Protein AF-H6QZ77-F1 (afdb_monomer_lite)

Structure (mmCIF, N/CA/C/O backbone):
data_AF-H6QZ77-F1
#
_entry.id   AF-H6QZ77-F1
#
loop_
_atom_site.group_PDB
_atom_site.id
_atom_site.type_symbol
_atom_site.label_atom_id
_atom_site.label_alt_id
_atom_site.label_comp_id
_atom_site.label_asym_id
_atom_site.label_entity_id
_atom_site.label_seq_id
_atom_site.pdbx_PDB_ins_code
_atom_site.Cartn_x
_atom_site.Cartn_y
_atom_site.Cartn_z
_atom_site.occupancy
_atom_site.B_iso_or_equiv
_atom_site.auth_seq_id
_atom_site.auth_comp_id
_atom_site.auth_asym_id
_atom_site.auth_atom_id
_atom_site.pdbx_PDB_model_num
ATOM 1 N N . MET A 1 1 ? -14.044 15.899 24.466 1.00 82.31 1 MET A N 1
ATOM 2 C CA . MET A 1 1 ? -14.240 15.049 23.283 1.00 82.31 1 MET A CA 1
ATOM 3 C C . MET A 1 1 ? -12.911 14.424 22.911 1.00 82.31 1 MET A C 1
ATOM 5 O O . MET A 1 1 ? -11.916 15.143 22.866 1.00 82.31 1 MET A O 1
ATOM 9 N N . ILE A 1 2 ? -12.877 13.111 22.722 1.00 91.94 2 ILE A N 1
ATOM 10 C CA . ILE A 1 2 ? -11.697 12.360 22.294 1.00 91.94 2 ILE A CA 1
ATOM 11 C C . ILE A 1 2 ? -11.795 12.208 20.778 1.00 91.94 2 ILE A C 1
ATOM 13 O O . ILE A 1 2 ? -12.694 11.548 20.278 1.00 91.94 2 ILE A O 1
ATOM 17 N N . ASN A 1 3 ? -10.880 12.826 20.036 1.00 94.94 3 ASN A N 1
ATOM 18 C CA . ASN A 1 3 ? -10.903 12.812 18.568 1.00 94.94 3 ASN A CA 1
ATOM 19 C C . ASN A 1 3 ? -9.633 12.220 17.948 1.00 94.94 3 ASN A C 1
ATOM 21 O O . ASN A 1 3 ? -9.481 12.221 16.731 1.00 94.94 3 ASN A O 1
ATOM 25 N N . THR A 1 4 ? -8.705 11.743 18.779 1.00 97.19 4 THR A N 1
ATOM 26 C CA . THR A 1 4 ? -7.477 11.071 18.359 1.00 97.19 4 THR A CA 1
ATOM 27 C C . THR A 1 4 ? -7.146 9.954 19.339 1.00 97.19 4 THR A C 1
ATOM 29 O O . THR A 1 4 ? -7.104 10.175 20.547 1.00 97.19 4 THR A O 1
ATOM 32 N N . LEU A 1 5 ? -6.829 8.780 18.806 1.00 97.44 5 LEU A N 1
ATOM 33 C CA . LEU A 1 5 ? -6.304 7.635 19.536 1.00 97.44 5 LEU A CA 1
ATOM 34 C C . LEU A 1 5 ? -5.026 7.150 18.870 1.00 97.44 5 LEU A C 1
ATOM 36 O O . LEU A 1 5 ? -4.819 7.310 17.663 1.00 97.44 5 LEU A O 1
ATOM 40 N N . ARG A 1 6 ? -4.154 6.561 19.680 1.00 98.19 6 ARG A N 1
ATOM 41 C CA . ARG A 1 6 ? -2.932 5.915 19.216 1.00 98.19 6 ARG A CA 1
ATOM 42 C C . ARG A 1 6 ? -2.840 4.551 19.853 1.00 98.19 6 ARG A C 1
ATOM 44 O O . ARG A 1 6 ? -3.093 4.438 21.050 1.00 98.19 6 ARG A O 1
ATOM 51 N N . PHE A 1 7 ? -2.454 3.554 19.080 1.00 98.75 7 PHE A N 1
ATOM 52 C CA . PHE A 1 7 ? -2.294 2.204 19.590 1.00 98.75 7 PHE A CA 1
ATOM 53 C C . PHE A 1 7 ? -1.135 1.484 18.916 1.00 98.75 7 PHE A C 1
ATOM 55 O O . PHE A 1 7 ? -0.629 1.905 17.874 1.00 98.75 7 PHE A O 1
ATOM 62 N N . VAL A 1 8 ? -0.707 0.403 19.549 1.00 98.62 8 VAL A N 1
ATOM 63 C CA . VAL A 1 8 ? 0.350 -0.484 19.078 1.00 98.62 8 VAL A CA 1
ATOM 64 C C . VAL A 1 8 ? 0.064 -1.890 19.591 1.00 98.62 8 VAL A C 1
ATOM 66 O O . VAL A 1 8 ? -0.372 -2.046 20.733 1.00 98.62 8 VAL A O 1
ATOM 69 N N . ILE A 1 9 ? 0.309 -2.904 18.766 1.00 98.69 9 ILE A N 1
ATOM 70 C CA . ILE A 1 9 ? 0.268 -4.304 19.190 1.00 98.69 9 ILE A CA 1
ATOM 71 C C . ILE A 1 9 ? 1.631 -4.663 19.772 1.00 98.69 9 ILE A C 1
ATOM 73 O O . ILE A 1 9 ? 2.652 -4.372 19.150 1.00 98.69 9 ILE A O 1
ATOM 77 N N . VAL A 1 10 ? 1.657 -5.263 20.961 1.00 98.44 10 VAL A N 1
ATOM 78 C CA . VAL A 1 10 ? 2.889 -5.578 21.697 1.00 98.44 10 VAL A CA 1
ATOM 79 C C . VAL A 1 10 ? 2.885 -7.041 22.118 1.00 98.44 10 VAL A C 1
ATOM 81 O O . VAL A 1 10 ? 1.971 -7.491 22.810 1.00 98.44 10 VAL A O 1
ATOM 84 N N . ALA A 1 11 ? 3.923 -7.767 21.716 1.00 98.25 11 ALA A N 1
ATOM 85 C CA . ALA A 1 11 ? 4.179 -9.127 22.160 1.00 98.25 11 ALA A CA 1
ATOM 86 C C . ALA A 1 11 ? 4.822 -9.150 23.559 1.00 98.25 11 ALA A C 1
ATOM 88 O O . ALA A 1 11 ? 5.473 -8.178 23.958 1.00 98.25 11 ALA A O 1
ATOM 89 N N . PRO A 1 12 ? 4.693 -10.260 24.313 1.00 97.50 12 PRO A N 1
ATOM 90 C CA . PRO A 1 12 ? 5.306 -10.396 25.637 1.00 97.50 12 PRO A CA 1
ATOM 91 C C . PRO A 1 12 ? 6.832 -10.223 25.657 1.00 97.50 12 PRO A C 1
ATOM 93 O O . PRO A 1 12 ? 7.387 -9.827 26.678 1.00 97.50 12 PRO A O 1
ATOM 96 N N . ASP A 1 13 ? 7.503 -10.502 24.538 1.00 96.56 13 ASP A N 1
ATOM 97 C CA . ASP A 1 13 ? 8.955 -10.371 24.364 1.00 96.56 13 ASP A CA 1
ATOM 98 C C . ASP A 1 13 ? 9.409 -8.954 23.960 1.00 96.56 13 ASP A C 1
ATOM 100 O O . ASP A 1 13 ? 10.597 -8.711 23.779 1.00 96.56 13 ASP A O 1
ATOM 104 N N . GLY A 1 14 ? 8.480 -8.001 23.843 1.00 95.94 14 GLY A N 1
ATOM 105 C CA . GLY A 1 14 ? 8.773 -6.612 23.497 1.00 95.94 14 GLY A CA 1
ATOM 106 C C . GLY A 1 14 ? 8.752 -6.300 21.999 1.00 95.94 14 GLY A C 1
ATOM 107 O O . GLY A 1 14 ? 8.816 -5.117 21.642 1.00 95.94 14 GLY A O 1
ATOM 108 N N . ARG A 1 15 ? 8.588 -7.298 21.115 1.00 97.75 15 ARG A N 1
ATOM 109 C CA . ARG A 1 15 ? 8.292 -7.048 19.695 1.00 97.75 15 ARG A CA 1
ATOM 110 C C . ARG A 1 15 ? 6.967 -6.297 19.559 1.00 97.75 15 ARG A C 1
ATOM 112 O O . ARG A 1 15 ? 6.055 -6.449 20.373 1.00 97.75 15 ARG A O 1
ATOM 119 N N . ARG A 1 16 ? 6.842 -5.472 18.521 1.00 98.12 16 ARG A N 1
ATOM 120 C CA . ARG A 1 16 ? 5.658 -4.637 18.298 1.00 98.12 16 ARG A CA 1
ATOM 121 C C . ARG A 1 16 ? 5.284 -4.477 16.828 1.00 98.12 16 ARG A C 1
ATOM 123 O O . ARG A 1 16 ? 6.087 -4.785 15.951 1.00 98.12 16 ARG A O 1
ATOM 130 N N . SER A 1 17 ? 4.082 -3.955 16.595 1.00 98.44 17 SER A N 1
ATOM 131 C CA . SER A 1 17 ? 3.624 -3.394 15.318 1.00 98.44 17 SER A CA 1
ATOM 132 C C . SER A 1 17 ? 4.138 -1.959 15.131 1.00 98.44 17 SER A C 1
ATOM 134 O O . SER A 1 17 ? 4.737 -1.369 16.044 1.00 98.44 17 SER A O 1
ATOM 136 N N . ALA A 1 18 ? 3.825 -1.332 13.996 1.00 97.62 18 ALA A N 1
ATOM 137 C CA . ALA A 1 18 ? 3.866 0.123 13.867 1.00 97.62 18 ALA A CA 1
ATOM 138 C C . ALA A 1 18 ? 2.931 0.789 14.898 1.00 97.62 18 ALA A C 1
ATOM 140 O O . ALA A 1 18 ? 1.925 0.207 15.317 1.00 97.62 18 ALA A O 1
ATOM 141 N N . GLU A 1 19 ? 3.237 2.025 15.312 1.00 97.94 19 GLU A N 1
ATOM 142 C CA . GLU A 1 19 ? 2.271 2.829 16.075 1.00 97.94 19 GLU A CA 1
ATOM 143 C C . GLU A 1 19 ? 1.218 3.371 15.110 1.00 97.94 19 GLU A C 1
ATOM 145 O O . GLU A 1 19 ? 1.540 4.164 14.225 1.00 97.94 19 GLU A O 1
ATOM 150 N N . TRP A 1 20 ? -0.042 3.011 15.308 1.00 98.31 20 TRP A N 1
ATOM 151 C CA . TRP A 1 20 ? -1.156 3.508 14.511 1.00 98.31 20 TRP A CA 1
ATOM 152 C C . TRP A 1 20 ? -1.833 4.692 15.186 1.00 98.31 20 TRP A C 1
ATOM 154 O O . TRP A 1 20 ? -1.987 4.734 16.405 1.00 98.31 20 TRP A O 1
ATOM 164 N N . ARG A 1 21 ? -2.263 5.663 14.379 1.00 97.94 21 ARG A N 1
ATOM 165 C CA . ARG A 1 21 ? -3.096 6.789 14.803 1.00 97.94 21 ARG A CA 1
ATOM 166 C C . ARG A 1 21 ? -4.451 6.683 14.119 1.00 97.94 21 ARG A C 1
ATOM 168 O O . ARG A 1 21 ? -4.500 6.627 12.893 1.00 97.94 21 ARG A O 1
ATOM 175 N N . ALA A 1 22 ? -5.520 6.745 14.903 1.00 98.12 22 ALA A N 1
ATOM 176 C CA . ALA A 1 22 ? -6.883 6.932 14.422 1.00 98.12 22 ALA A CA 1
ATOM 177 C C . ALA A 1 22 ? -7.401 8.299 14.872 1.00 98.12 22 ALA A C 1
ATOM 179 O O . ALA A 1 22 ? -7.106 8.718 15.993 1.00 98.12 22 ALA A O 1
ATOM 180 N N . TRP A 1 23 ? -8.130 9.015 14.021 1.00 97.75 23 TRP A N 1
ATOM 181 C CA . TRP A 1 23 ? -8.661 10.329 14.384 1.00 97.75 23 TRP A CA 1
ATOM 182 C C . TRP A 1 23 ? -9.913 10.717 13.588 1.00 97.75 23 TRP A C 1
ATOM 184 O O . TRP A 1 23 ? -10.078 10.296 12.443 1.00 97.75 23 TRP A O 1
ATOM 194 N N . THR A 1 24 ? -10.775 11.540 14.193 1.00 97.19 24 THR A N 1
ATOM 195 C CA . THR A 1 24 ? -12.072 11.988 13.648 1.00 97.19 24 THR A CA 1
ATOM 196 C C . THR A 1 24 ? -12.114 13.498 13.391 1.00 97.19 24 THR A C 1
ATOM 198 O O . THR A 1 24 ? -12.999 14.212 13.857 1.00 97.19 24 THR A O 1
ATOM 201 N N . GLY A 1 25 ? -11.142 14.038 12.648 1.00 89.50 25 GLY A N 1
ATOM 202 C CA . GLY A 1 25 ? -11.128 15.458 12.266 1.00 89.50 25 GLY A CA 1
ATOM 203 C C . GLY A 1 25 ? -9.734 16.060 12.126 1.00 89.50 25 GLY A C 1
ATOM 204 O O . GLY A 1 25 ? -8.816 15.420 11.620 1.00 89.50 25 GLY A O 1
ATOM 205 N N . SER A 1 26 ? -9.561 17.313 12.545 1.00 84.12 26 SER A N 1
ATOM 206 C CA . SER A 1 26 ? -8.268 18.006 12.484 1.00 84.12 26 SER A CA 1
ATOM 207 C C . SER A 1 26 ? -8.087 18.928 13.684 1.00 84.12 26 SER A C 1
ATOM 209 O O . SER A 1 26 ? -8.972 19.721 14.015 1.00 84.12 26 SER A O 1
ATOM 211 N N . GLY A 1 27 ? -6.937 18.821 14.352 1.00 82.94 27 GLY A N 1
ATOM 212 C CA . GLY A 1 27 ? -6.662 19.559 15.584 1.00 82.94 27 GLY A CA 1
ATOM 213 C C . GLY A 1 27 ? -7.711 19.263 16.657 1.00 82.94 27 GLY A C 1
ATOM 214 O O . GLY A 1 27 ? -7.947 18.105 16.987 1.00 82.94 27 GLY A O 1
ATOM 215 N N . ASN A 1 28 ? -8.364 20.308 17.168 1.00 84.75 28 ASN A N 1
ATOM 216 C CA . ASN A 1 28 ? -9.412 20.193 18.191 1.00 84.75 28 ASN A CA 1
ATOM 217 C C . ASN A 1 28 ? -10.827 20.040 17.605 1.00 84.75 28 ASN A C 1
ATOM 219 O O . ASN A 1 28 ? -11.793 19.943 18.360 1.00 84.75 28 ASN A O 1
ATOM 223 N N . ARG A 1 29 ? -10.975 20.050 16.273 1.00 92.75 29 ARG A N 1
ATOM 224 C CA . ARG A 1 29 ? -12.275 19.908 15.613 1.00 92.75 29 ARG A CA 1
ATOM 225 C C . ARG A 1 29 ? -12.621 18.430 15.460 1.00 92.75 29 ARG A C 1
ATOM 227 O O . ARG A 1 29 ? -11.856 17.677 14.856 1.00 92.75 29 ARG A O 1
ATOM 234 N N . VAL A 1 30 ? -13.782 18.053 15.984 1.00 95.06 30 VAL A N 1
ATOM 235 C CA . VAL A 1 30 ? -14.434 16.762 15.738 1.00 95.06 30 VAL A CA 1
ATOM 236 C C . VAL A 1 30 ? -15.256 16.864 14.452 1.00 95.06 30 VAL A C 1
ATOM 238 O O . VAL A 1 30 ? -15.841 17.908 14.174 1.00 95.06 30 VAL A O 1
ATOM 241 N N . THR A 1 31 ? -15.270 15.801 13.657 1.00 96.62 31 THR A N 1
ATOM 242 C CA . THR A 1 31 ? -16.013 15.672 12.395 1.00 96.62 31 THR A CA 1
ATOM 243 C C . THR A 1 31 ? -16.664 14.289 12.320 1.00 96.62 31 THR A C 1
ATOM 245 O O . THR A 1 31 ? -16.422 13.437 13.174 1.00 96.62 31 THR A O 1
ATOM 248 N N . ASN A 1 32 ? -17.470 14.042 11.288 1.00 96.25 32 ASN A N 1
ATOM 249 C CA . ASN A 1 32 ? -18.021 12.711 10.989 1.00 96.25 32 ASN A CA 1
ATOM 250 C C . ASN A 1 32 ? -17.097 11.839 10.122 1.00 96.25 32 ASN A C 1
ATOM 252 O O . ASN A 1 32 ? -17.503 10.775 9.666 1.00 96.25 32 ASN A O 1
ATOM 256 N N . GLU A 1 33 ? -15.871 12.288 9.867 1.00 96.75 33 GLU A N 1
ATOM 257 C CA . GLU A 1 33 ? -14.887 11.540 9.092 1.00 96.75 33 GLU A CA 1
ATOM 258 C C . GLU A 1 33 ? -14.028 10.673 10.012 1.00 96.75 33 GLU A C 1
ATOM 260 O O . GLU A 1 33 ? -13.870 10.972 11.195 1.00 96.75 33 GLU A O 1
ATOM 265 N N . LEU A 1 34 ? -13.441 9.614 9.464 1.00 97.69 34 LEU A N 1
ATOM 266 C CA . LEU A 1 34 ? -12.499 8.754 10.169 1.00 97.69 34 LEU A CA 1
ATOM 267 C C . LEU A 1 34 ? -11.234 8.589 9.337 1.00 97.69 34 LEU A C 1
ATOM 269 O O . LEU A 1 34 ? -11.283 8.281 8.151 1.00 97.69 34 LEU A O 1
ATOM 273 N N . TYR A 1 35 ? -10.090 8.721 9.990 1.00 97.81 35 TYR A N 1
ATOM 274 C CA . TYR A 1 35 ? -8.787 8.530 9.382 1.00 97.81 35 TYR A CA 1
ATOM 275 C C . TYR A 1 35 ? -7.952 7.556 10.202 1.00 97.81 35 TYR A C 1
ATOM 277 O O . TYR A 1 35 ? -7.937 7.645 11.431 1.00 97.81 35 TYR A O 1
ATOM 285 N N . LEU A 1 36 ? -7.235 6.653 9.531 1.00 98.06 36 LEU A N 1
ATOM 286 C CA . LEU A 1 36 ? -6.259 5.757 10.156 1.00 98.06 36 LEU A CA 1
ATOM 287 C C . LEU A 1 36 ? -4.956 5.766 9.360 1.00 98.06 36 LEU A C 1
ATOM 289 O O . LEU A 1 36 ? -4.972 5.692 8.132 1.00 98.06 36 LEU A O 1
ATOM 293 N N . ALA A 1 37 ? -3.824 5.835 10.054 1.00 97.38 37 ALA A N 1
ATOM 294 C CA . ALA A 1 37 ? -2.514 5.661 9.437 1.00 97.38 37 ALA A CA 1
ATOM 295 C C . ALA A 1 37 ? -1.462 5.213 10.464 1.00 97.38 37 ALA A C 1
ATOM 297 O O . ALA A 1 37 ? -1.524 5.653 11.620 1.00 97.38 37 ALA A O 1
ATOM 298 N N . PRO A 1 38 ? -0.451 4.429 10.056 1.00 96.44 38 PRO A N 1
ATOM 299 C CA . PRO A 1 38 ? 0.758 4.254 10.851 1.00 96.44 38 PRO A CA 1
ATOM 300 C C . PRO A 1 38 ? 1.436 5.613 11.011 1.00 96.44 38 PRO A C 1
ATOM 302 O O . PRO A 1 38 ? 1.731 6.306 10.039 1.00 96.44 38 PRO A O 1
ATOM 305 N N . ARG A 1 39 ? 1.671 6.040 12.248 1.00 95.00 39 ARG A N 1
ATOM 306 C CA . ARG A 1 39 ? 2.054 7.410 12.599 1.00 95.00 39 ARG A CA 1
ATOM 307 C C . ARG A 1 39 ? 3.263 7.905 11.819 1.00 95.00 39 ARG A C 1
ATOM 309 O O . ARG A 1 39 ? 3.254 9.046 11.362 1.00 95.00 39 ARG A O 1
ATOM 316 N N . ARG A 1 40 ? 4.305 7.081 11.703 1.00 92.56 40 ARG A N 1
ATOM 317 C CA . ARG A 1 40 ? 5.551 7.472 11.032 1.00 92.56 40 ARG A CA 1
ATOM 318 C C . ARG A 1 40 ? 5.423 7.538 9.513 1.00 92.56 40 ARG A C 1
ATOM 320 O O . ARG A 1 40 ? 6.179 8.274 8.895 1.00 92.56 40 ARG A O 1
ATOM 327 N N . ARG A 1 41 ? 4.425 6.857 8.940 1.00 92.31 41 ARG A N 1
ATOM 328 C CA . ARG A 1 41 ? 4.101 6.883 7.505 1.00 92.31 41 ARG A CA 1
ATOM 329 C C . ARG A 1 41 ? 2.772 7.591 7.204 1.00 92.31 41 ARG A C 1
ATOM 331 O O . ARG A 1 41 ? 2.280 7.548 6.084 1.00 92.31 41 ARG A O 1
ATOM 338 N N . ALA A 1 42 ? 2.221 8.339 8.165 1.00 92.25 42 ALA A N 1
ATOM 339 C CA . ALA A 1 42 ? 0.985 9.107 7.987 1.00 92.25 42 ALA A CA 1
ATOM 340 C C . ALA A 1 42 ? 1.133 10.266 6.984 1.00 92.25 42 ALA A C 1
ATOM 342 O O . ALA A 1 42 ? 0.135 10.808 6.515 1.00 92.25 42 ALA A O 1
ATOM 343 N N . GLY A 1 43 ? 2.377 10.659 6.684 1.00 91.56 43 GLY A N 1
ATOM 344 C CA . GLY A 1 43 ? 2.717 11.586 5.606 1.00 91.56 43 GLY A CA 1
ATOM 345 C C . GLY A 1 43 ? 2.834 10.926 4.230 1.00 91.56 43 GLY A C 1
ATOM 346 O O . GLY A 1 43 ? 3.031 11.642 3.258 1.00 91.56 43 GLY A O 1
ATOM 347 N N . GLU A 1 44 ? 2.718 9.600 4.140 1.00 92.69 44 GLU A N 1
ATOM 348 C CA . GLU A 1 44 ? 2.813 8.846 2.889 1.00 92.69 44 GLU A CA 1
ATOM 349 C C . GLU A 1 44 ? 1.438 8.382 2.427 1.00 92.69 44 GLU A C 1
ATOM 351 O O . GLU A 1 44 ? 1.010 8.707 1.324 1.00 92.69 44 GLU A O 1
ATOM 356 N N . PHE A 1 45 ? 0.711 7.673 3.287 1.00 94.06 45 PHE A N 1
ATOM 357 C CA . PHE A 1 45 ? -0.616 7.155 2.977 1.00 94.06 45 PHE A CA 1
ATOM 358 C C . PHE A 1 45 ? -1.508 7.137 4.218 1.00 94.06 45 PHE A C 1
ATOM 360 O O . PHE A 1 45 ? -1.044 7.225 5.359 1.00 94.06 45 PHE A O 1
ATOM 367 N N . LYS A 1 46 ? -2.816 7.029 3.987 1.00 95.94 46 LYS A N 1
ATOM 368 C CA . LYS A 1 46 ? -3.820 6.843 5.033 1.00 95.94 46 LYS A CA 1
ATOM 369 C C . LYS A 1 46 ? -5.056 6.131 4.498 1.00 95.94 46 LYS A C 1
ATOM 371 O O . LYS A 1 46 ? -5.378 6.203 3.312 1.00 95.94 46 LYS A O 1
ATOM 376 N N . PHE A 1 47 ? -5.785 5.522 5.418 1.00 9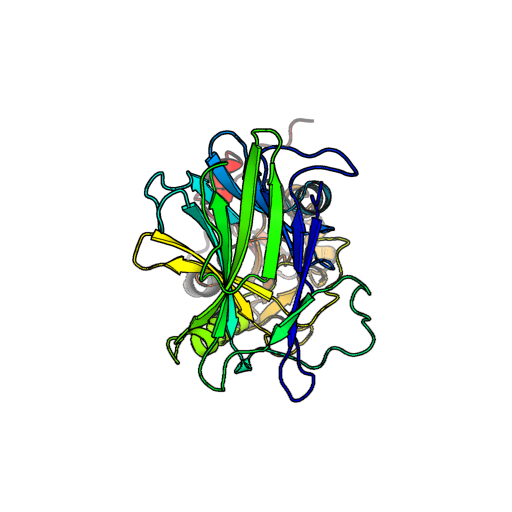7.44 47 PHE A N 1
ATOM 377 C CA . PHE A 1 47 ? -7.207 5.277 5.264 1.00 97.44 47 PHE A CA 1
ATOM 378 C C . PHE A 1 47 ? -7.984 6.568 5.550 1.00 97.44 47 PHE A C 1
ATOM 380 O O . PHE A 1 47 ? -7.669 7.283 6.509 1.00 97.44 47 PHE A O 1
ATOM 387 N N . SER A 1 48 ? -9.014 6.848 4.758 1.00 97.06 48 SER A N 1
ATOM 388 C CA . SER A 1 48 ? -10.012 7.873 5.058 1.00 97.06 48 SER A CA 1
ATOM 389 C C . SER A 1 48 ? -11.416 7.391 4.721 1.00 97.06 48 SER A C 1
ATOM 391 O O . SER A 1 48 ? -11.667 6.966 3.596 1.00 97.06 48 SER A O 1
ATOM 393 N N . LEU A 1 49 ? -12.328 7.528 5.677 1.00 97.19 49 LEU A N 1
ATOM 394 C CA . LEU A 1 49 ? -13.767 7.398 5.510 1.00 97.19 49 LEU A CA 1
ATOM 395 C C . LEU A 1 49 ? -14.396 8.784 5.634 1.00 97.19 49 LEU A C 1
ATOM 397 O O . LEU A 1 49 ? -14.242 9.458 6.656 1.00 97.19 49 LEU A O 1
ATOM 401 N N . HIS A 1 50 ? -15.114 9.185 4.596 1.00 96.19 50 HIS A N 1
ATOM 402 C CA . HIS A 1 50 ? -15.800 10.464 4.516 1.00 96.19 50 HIS A CA 1
ATOM 403 C C . HIS A 1 50 ? -17.261 10.344 4.967 1.00 96.19 50 HIS A C 1
ATOM 405 O O . HIS A 1 50 ? -17.837 9.255 5.015 1.00 96.19 50 HIS A O 1
ATOM 411 N N . SER A 1 51 ? -17.881 11.481 5.287 1.00 93.88 51 SER A N 1
ATOM 412 C CA . SER A 1 51 ? -19.257 11.551 5.809 1.00 93.88 51 SER A CA 1
ATOM 413 C C . SER A 1 51 ? -20.323 10.992 4.859 1.00 93.88 51 SER A C 1
ATOM 415 O O . SER A 1 51 ? -21.395 10.593 5.302 1.00 93.88 51 SER A O 1
ATOM 417 N N . ASN A 1 52 ? -20.027 10.921 3.562 1.00 93.69 52 ASN A N 1
ATOM 418 C CA . ASN A 1 52 ? -20.874 10.311 2.538 1.00 93.69 52 ASN A CA 1
ATOM 419 C C . ASN A 1 52 ? -20.689 8.783 2.421 1.00 93.69 52 ASN A C 1
ATOM 421 O O . ASN A 1 52 ? -21.095 8.211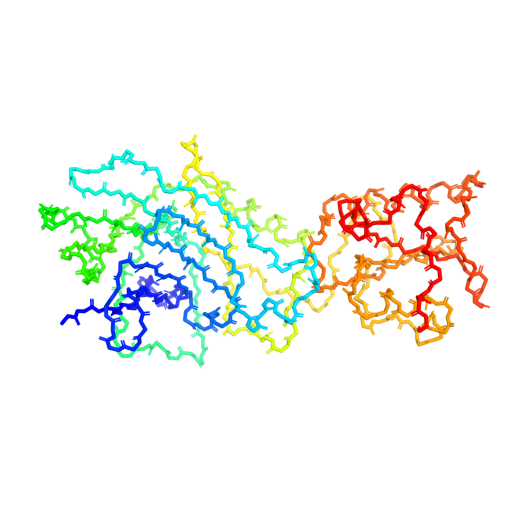 1.416 1.00 93.69 52 ASN A O 1
ATOM 425 N N . ASN A 1 53 ? -20.073 8.127 3.413 1.00 94.50 53 ASN A N 1
ATOM 426 C CA . ASN A 1 53 ? -19.738 6.696 3.424 1.00 94.50 53 ASN A CA 1
ATOM 427 C C . ASN A 1 53 ? -18.716 6.258 2.359 1.00 94.50 53 ASN A C 1
ATOM 429 O O . ASN A 1 53 ? -18.466 5.062 2.209 1.00 94.50 53 ASN A O 1
ATOM 433 N N . TYR A 1 54 ? -18.089 7.195 1.651 1.00 96.31 54 TYR A N 1
ATOM 434 C CA . TYR A 1 54 ? -17.007 6.881 0.730 1.00 96.31 54 TYR A CA 1
ATOM 435 C C . TYR A 1 54 ? -15.705 6.653 1.503 1.00 96.31 54 TYR A C 1
ATOM 437 O O . TYR A 1 54 ? -15.276 7.500 2.293 1.00 96.31 54 TYR A O 1
ATOM 445 N N . ALA A 1 55 ? -15.069 5.514 1.259 1.00 95.69 55 ALA A N 1
ATOM 446 C CA . ALA A 1 55 ? -13.820 5.104 1.871 1.00 95.69 55 ALA A CA 1
ATOM 447 C C . ALA A 1 55 ? -12.707 4.994 0.825 1.00 95.69 55 ALA A C 1
ATOM 449 O O . ALA A 1 55 ? -12.923 4.593 -0.321 1.00 95.69 55 ALA A O 1
ATOM 450 N N . GLN A 1 56 ? -11.486 5.328 1.231 1.00 95.62 56 GLN A N 1
ATOM 451 C CA . GLN A 1 56 ? -10.300 5.106 0.415 1.00 95.62 56 GLN A CA 1
ATOM 452 C C . GLN A 1 56 ? -9.093 4.745 1.272 1.00 95.62 56 GLN A C 1
ATOM 454 O O . GLN A 1 56 ? -8.932 5.223 2.397 1.00 95.62 56 GLN A O 1
ATOM 459 N N . PHE A 1 57 ? -8.208 3.949 0.687 1.00 95.19 57 PHE A N 1
ATOM 460 C CA . PHE A 1 57 ? -6.851 3.742 1.167 1.00 95.19 57 PHE A CA 1
ATOM 461 C C . PHE A 1 57 ? -5.904 4.297 0.108 1.00 95.19 57 PHE A C 1
ATOM 463 O O . PHE A 1 57 ? -5.944 3.869 -1.045 1.00 95.19 57 PHE A O 1
ATOM 470 N N . GLY A 1 58 ? -5.090 5.296 0.439 1.00 94.19 58 GLY A N 1
ATOM 471 C CA . GLY A 1 58 ? -4.279 5.952 -0.584 1.00 94.19 58 GLY A CA 1
ATOM 472 C C . GLY A 1 58 ? -3.290 6.978 -0.060 1.00 94.19 58 GLY A C 1
ATOM 473 O O . GLY A 1 58 ? -3.208 7.237 1.142 1.00 94.19 58 GLY A O 1
ATOM 474 N N . TYR A 1 59 ? -2.531 7.550 -0.992 1.00 93.25 59 TYR A N 1
ATOM 475 C CA . TYR A 1 59 ? -1.484 8.520 -0.695 1.00 93.25 59 TYR A CA 1
ATOM 476 C C . TYR A 1 59 ? -2.058 9.856 -0.222 1.00 93.25 59 TYR A C 1
ATOM 478 O O . TYR A 1 59 ? -3.085 10.325 -0.719 1.00 93.25 59 TYR A O 1
ATOM 486 N N . VAL A 1 60 ? -1.378 10.491 0.730 1.00 93.19 60 VAL A N 1
ATOM 487 C CA . VAL A 1 60 ? -1.693 11.874 1.120 1.00 93.19 60 VAL A CA 1
ATOM 488 C C . VAL A 1 60 ? -1.106 12.857 0.109 1.00 93.19 60 VAL A C 1
ATOM 490 O O . VAL A 1 60 ? -0.181 12.503 -0.614 1.00 93.19 60 VAL A O 1
ATOM 493 N N . ASP A 1 61 ? -1.602 14.097 0.081 1.00 91.56 61 ASP A N 1
ATOM 494 C CA . ASP A 1 61 ? -1.305 15.068 -0.985 1.00 91.56 61 ASP A CA 1
ATOM 495 C C . ASP A 1 61 ? 0.192 15.207 -1.296 1.00 91.56 61 ASP A C 1
ATOM 497 O O . ASP A 1 61 ? 0.591 14.991 -2.430 1.00 91.56 61 ASP A O 1
ATOM 501 N N . ARG A 1 62 ? 1.049 15.425 -0.289 1.00 91.69 62 ARG A N 1
ATOM 502 C CA . ARG A 1 62 ? 2.501 15.563 -0.510 1.00 91.69 62 ARG A CA 1
ATOM 503 C C . ARG A 1 62 ? 3.141 14.325 -1.151 1.00 91.69 62 ARG A C 1
ATOM 505 O O . ARG A 1 62 ? 4.008 14.463 -2.005 1.00 91.69 62 ARG A O 1
ATOM 512 N N . ALA A 1 63 ? 2.753 13.129 -0.714 1.00 91.19 63 ALA A N 1
ATOM 513 C CA . ALA A 1 63 ? 3.272 11.882 -1.271 1.00 91.19 63 ALA A CA 1
ATOM 514 C C . ALA A 1 63 ? 2.711 11.625 -2.668 1.00 91.19 63 ALA A C 1
ATOM 516 O O . ALA A 1 63 ? 3.444 11.240 -3.570 1.00 91.19 63 ALA A O 1
ATOM 517 N N . ARG A 1 64 ? 1.426 11.918 -2.865 1.00 89.81 64 ARG A N 1
ATOM 518 C CA . ARG A 1 64 ? 0.756 11.852 -4.160 1.00 89.81 64 ARG A CA 1
ATOM 519 C C . ARG A 1 64 ? 1.402 12.792 -5.178 1.00 89.81 64 ARG A C 1
ATOM 521 O O . ARG A 1 64 ? 1.610 12.394 -6.314 1.00 89.81 64 ARG A O 1
ATOM 528 N N . ASP A 1 65 ? 1.738 14.011 -4.785 1.00 89.00 65 ASP A N 1
ATOM 529 C CA . ASP A 1 65 ? 2.336 15.006 -5.678 1.00 89.00 65 ASP A CA 1
ATOM 530 C C . ASP A 1 65 ? 3.783 14.645 -6.047 1.00 89.00 65 ASP A C 1
ATOM 532 O O . ASP A 1 65 ? 4.236 14.983 -7.140 1.00 89.00 65 ASP A O 1
ATOM 536 N N . ALA A 1 66 ? 4.475 13.903 -5.174 1.00 87.25 66 ALA A N 1
ATOM 537 C CA . ALA A 1 66 ? 5.789 13.322 -5.447 1.00 87.25 66 ALA A CA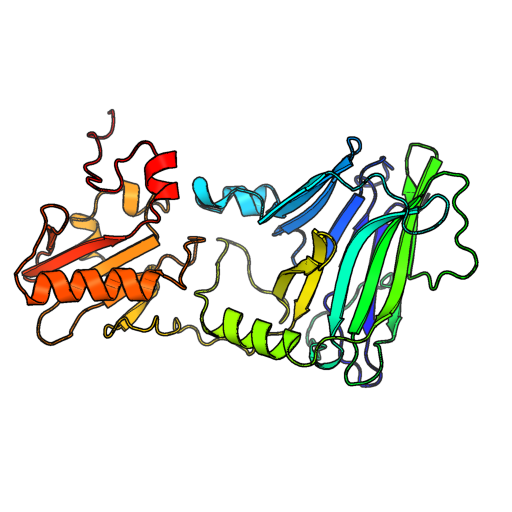 1
ATOM 538 C C . ALA A 1 66 ? 5.735 12.085 -6.368 1.00 87.25 66 ALA A C 1
ATOM 540 O O . ALA A 1 66 ? 6.760 11.707 -6.929 1.00 87.25 66 ALA A O 1
ATOM 541 N N . LEU A 1 67 ? 4.566 11.456 -6.532 1.00 84.69 67 LEU A N 1
ATOM 542 C CA . LEU A 1 67 ? 4.357 10.353 -7.471 1.00 84.69 67 LEU A CA 1
ATOM 543 C C . LEU A 1 67 ? 4.061 10.866 -8.886 1.00 84.69 67 LEU A C 1
ATOM 545 O O . LEU A 1 67 ? 3.512 11.962 -9.088 1.00 84.69 67 LEU A O 1
ATOM 549 N N . ARG A 1 68 ? 4.346 10.020 -9.882 1.00 79.19 68 ARG A N 1
ATOM 550 C CA . ARG A 1 68 ? 3.996 10.291 -11.281 1.00 79.19 68 ARG A CA 1
ATOM 551 C C . ARG A 1 68 ? 2.480 10.413 -11.474 1.00 79.19 68 ARG A C 1
ATOM 553 O O . ARG A 1 68 ? 1.746 9.701 -10.788 1.00 79.19 68 ARG A O 1
ATOM 560 N N . PRO A 1 69 ? 1.986 11.238 -12.420 1.00 75.88 69 PRO A N 1
ATOM 561 C CA . PRO A 1 69 ? 0.557 11.518 -12.603 1.00 75.88 69 PRO A CA 1
ATOM 562 C C . PRO A 1 69 ? -0.387 10.299 -12.578 1.00 75.88 69 PRO A C 1
ATOM 564 O O . PRO A 1 69 ? -1.398 10.356 -11.883 1.00 75.88 69 PRO A O 1
ATOM 567 N N . GLY A 1 70 ? -0.039 9.188 -13.237 1.00 70.50 70 GLY A N 1
ATOM 568 C CA . GLY A 1 70 ? -0.856 7.959 -13.257 1.00 70.50 70 GLY A CA 1
ATOM 569 C C . GLY A 1 70 ? -0.748 7.065 -12.011 1.00 70.50 70 GLY A C 1
ATOM 570 O O . GLY A 1 70 ? -1.552 6.160 -11.825 1.00 70.50 70 GLY A O 1
ATOM 571 N N . ASP A 1 71 ? 0.191 7.329 -11.101 1.00 80.12 71 ASP A N 1
ATOM 572 C CA . ASP A 1 71 ? 0.324 6.569 -9.846 1.00 80.12 71 ASP A CA 1
ATOM 573 C C . ASP A 1 71 ? -0.304 7.275 -8.648 1.00 80.12 71 ASP A C 1
ATOM 575 O O . ASP A 1 71 ? -0.402 6.705 -7.559 1.00 80.12 71 ASP A O 1
ATOM 579 N N . ARG A 1 72 ? -0.781 8.505 -8.864 1.00 85.19 72 ARG A N 1
ATOM 580 C CA . ARG A 1 72 ? -1.430 9.356 -7.859 1.00 85.19 72 ARG A CA 1
ATOM 581 C C . ARG A 1 72 ? -2.765 8.809 -7.372 1.00 85.19 72 ARG A C 1
ATOM 583 O O . ARG A 1 72 ? -3.317 9.310 -6.390 1.00 85.19 72 ARG A O 1
ATOM 590 N N . HIS A 1 73 ? -3.319 7.827 -8.076 1.00 82.88 73 HIS A N 1
ATOM 591 C CA . HIS A 1 73 ? -4.577 7.206 -7.704 1.00 82.88 73 HIS A CA 1
ATOM 592 C C . HIS A 1 73 ? -4.480 6.523 -6.339 1.00 82.88 73 HIS A C 1
ATOM 594 O O . HIS A 1 73 ? -3.423 6.061 -5.905 1.00 82.88 73 HIS A O 1
ATOM 600 N N . ALA A 1 74 ? -5.627 6.449 -5.663 1.00 84.56 74 ALA A N 1
ATOM 601 C CA . ALA A 1 74 ? -5.738 5.676 -4.436 1.00 84.56 74 ALA A CA 1
ATOM 602 C C . ALA A 1 74 ? -5.341 4.212 -4.689 1.00 84.56 74 ALA A C 1
ATOM 604 O O . ALA A 1 74 ? -5.427 3.712 -5.813 1.00 84.56 74 ALA A O 1
ATOM 605 N N . ILE A 1 75 ? -4.894 3.535 -3.635 1.00 89.19 75 ILE A N 1
ATOM 606 C CA . ILE A 1 75 ? -4.603 2.101 -3.678 1.00 89.19 75 ILE A CA 1
ATOM 607 C C . ILE A 1 75 ? -5.914 1.341 -3.880 1.00 89.19 75 ILE A C 1
ATOM 609 O O . ILE A 1 75 ? -5.982 0.489 -4.757 1.00 89.19 75 ILE A O 1
ATOM 613 N N . ASP A 1 76 ? -6.952 1.707 -3.122 1.00 92.50 76 ASP A N 1
ATOM 614 C CA . ASP A 1 76 ? -8.315 1.212 -3.313 1.00 92.50 76 ASP A CA 1
ATOM 615 C C . ASP A 1 76 ? -9.358 2.233 -2.833 1.00 92.50 76 ASP A C 1
ATOM 617 O O . ASP A 1 76 ? -9.055 3.131 -2.033 1.00 92.50 76 ASP A O 1
ATOM 621 N N . ARG A 1 77 ? -10.584 2.106 -3.348 1.00 94.00 77 ARG A N 1
ATOM 622 C CA . ARG A 1 77 ? -11.742 2.969 -3.075 1.00 94.00 77 ARG A CA 1
ATOM 623 C C . ARG A 1 77 ? -13.001 2.119 -3.009 1.00 94.00 77 ARG A C 1
ATOM 625 O O . ARG A 1 77 ? -13.235 1.300 -3.893 1.00 94.00 77 ARG A O 1
ATOM 632 N N . TRP A 1 78 ? -13.826 2.337 -1.995 1.00 93.81 78 TRP A N 1
ATOM 633 C CA . TRP A 1 78 ? -15.073 1.596 -1.835 1.00 93.81 78 TRP A CA 1
ATOM 634 C C . TRP A 1 78 ? -16.125 2.417 -1.100 1.00 93.81 78 TRP A C 1
ATOM 636 O O . TRP A 1 78 ? -15.817 3.370 -0.388 1.00 93.81 78 TRP A O 1
ATOM 646 N N . GLU A 1 79 ? -17.384 2.030 -1.263 1.00 93.25 79 GLU A N 1
ATOM 647 C CA . GLU A 1 79 ? -18.465 2.519 -0.416 1.00 93.25 79 GLU A CA 1
ATOM 648 C C . GLU A 1 79 ? -18.611 1.603 0.798 1.00 93.25 79 GLU A C 1
ATOM 650 O O . GLU A 1 79 ? -18.580 0.371 0.688 1.00 93.25 79 GLU A O 1
ATOM 655 N N . LEU A 1 80 ? -18.748 2.210 1.975 1.00 91.25 80 LEU A N 1
ATOM 656 C CA . LEU A 1 80 ? -18.983 1.485 3.212 1.00 91.25 80 LEU A CA 1
ATOM 657 C C . LEU A 1 80 ? -20.315 0.739 3.125 1.00 91.25 80 LEU A C 1
ATOM 659 O O . LEU A 1 80 ? -21.367 1.353 2.931 1.00 91.25 80 LEU A O 1
ATOM 663 N N . GLN A 1 81 ? -20.270 -0.576 3.330 1.00 85.50 81 GLN A N 1
ATOM 664 C CA . GLN A 1 81 ? -21.469 -1.402 3.300 1.00 85.50 81 GLN A CA 1
ATOM 665 C C . GLN A 1 81 ? -22.468 -0.938 4.377 1.00 85.50 81 GLN A C 1
ATOM 667 O O . GLN A 1 81 ? -22.072 -0.656 5.514 1.00 85.50 81 GLN A O 1
ATOM 672 N N . PRO A 1 82 ? -23.768 -0.828 4.049 1.00 82.00 82 PRO A N 1
ATOM 673 C CA . PRO A 1 82 ? -24.776 -0.377 5.004 1.00 82.00 82 PRO A CA 1
ATOM 674 C C . PRO A 1 82 ? -25.077 -1.436 6.070 1.00 82.00 82 PRO A C 1
ATOM 676 O O . PRO A 1 82 ? -25.573 -1.091 7.141 1.00 82.00 82 PRO A O 1
ATOM 679 N N . SER A 1 83 ? -24.774 -2.706 5.787 1.00 86.81 83 SER A N 1
ATOM 680 C CA . SER A 1 83 ? -25.071 -3.833 6.663 1.00 86.81 83 SER A CA 1
ATOM 681 C C . SER A 1 83 ? -24.333 -3.714 8.003 1.00 86.81 83 SER A C 1
ATOM 683 O O . SER A 1 83 ? -23.103 -3.596 8.013 1.00 86.81 83 SER A O 1
ATOM 685 N N . PRO A 1 84 ? -25.052 -3.746 9.139 1.00 90.19 84 PRO A N 1
ATOM 686 C CA . PRO A 1 84 ? -24.424 -3.740 10.448 1.00 90.19 84 PRO A CA 1
ATOM 687 C C . PRO A 1 84 ? -23.686 -5.057 10.706 1.00 90.19 84 PRO A C 1
ATOM 689 O O . PRO A 1 84 ? -24.155 -6.126 10.319 1.00 90.19 84 PRO A O 1
ATOM 692 N N . ILE A 1 85 ? -22.549 -4.974 11.397 1.00 90.88 85 ILE A N 1
ATOM 693 C CA . ILE A 1 85 ? -21.840 -6.153 11.924 1.00 90.88 85 ILE A CA 1
ATOM 694 C C . ILE A 1 85 ? -22.307 -6.515 13.338 1.00 90.88 85 ILE A C 1
ATOM 696 O O . ILE A 1 85 ? -22.218 -7.667 13.744 1.00 90.88 85 ILE A O 1
ATOM 700 N N . LEU A 1 86 ? -22.819 -5.524 14.068 1.00 92.88 86 LEU A N 1
ATOM 701 C CA . LEU A 1 86 ? -23.500 -5.622 15.356 1.00 92.88 86 LEU A CA 1
ATOM 702 C C . LEU A 1 86 ? -24.572 -4.530 15.388 1.00 92.88 86 LEU A C 1
ATOM 704 O O . LEU A 1 86 ? -24.510 -3.580 14.605 1.00 92.88 86 LEU A O 1
ATOM 708 N N . GLU A 1 87 ? -25.546 -4.634 16.289 1.00 94.06 87 GLU A N 1
ATOM 709 C CA . GLU A 1 87 ? -26.589 -3.614 16.419 1.00 94.06 87 GLU A CA 1
ATOM 710 C C . GLU A 1 87 ? -25.979 -2.211 16.597 1.00 94.06 87 GLU A C 1
ATOM 712 O O . GLU A 1 87 ? -25.150 -1.978 17.475 1.00 94.06 87 GLU A O 1
ATOM 717 N N . GLY A 1 88 ? -26.345 -1.289 15.702 1.00 93.88 88 GLY A N 1
ATOM 718 C CA . GLY A 1 88 ? -25.827 0.080 15.687 1.00 93.88 88 GLY A CA 1
ATOM 719 C C . GLY A 1 88 ? -24.405 0.254 15.136 1.00 93.88 88 GLY A C 1
ATOM 720 O O . GLY A 1 88 ? -23.992 1.400 14.983 1.00 93.88 88 GLY A O 1
ATOM 721 N N . TRP A 1 89 ? -23.676 -0.816 14.787 1.00 96.38 89 TRP A N 1
ATOM 722 C CA . TRP A 1 89 ? -22.274 -0.762 14.348 1.00 96.38 89 TRP A CA 1
ATOM 723 C C . TRP A 1 89 ? -22.046 -1.257 12.919 1.00 96.38 89 TRP A C 1
ATOM 725 O O . TRP A 1 89 ? -22.478 -2.344 12.538 1.00 96.38 89 TRP A O 1
ATOM 735 N N . ARG A 1 90 ? -21.237 -0.516 12.156 1.00 94.75 90 ARG A N 1
ATOM 736 C CA . ARG A 1 90 ? -20.733 -0.913 10.829 1.00 94.75 90 ARG A CA 1
ATOM 737 C C . ARG A 1 90 ? -19.207 -0.964 10.822 1.00 94.75 90 ARG A C 1
ATOM 739 O O . ARG A 1 90 ? -18.565 -0.061 11.352 1.00 94.75 90 ARG A O 1
ATOM 746 N N . ALA A 1 91 ? -18.620 -1.986 10.204 1.00 93.50 91 ALA A N 1
ATOM 747 C CA . ALA A 1 91 ? -17.166 -2.108 10.078 1.00 93.50 91 ALA A CA 1
ATOM 748 C C . ALA A 1 91 ? -16.638 -1.247 8.926 1.00 93.50 91 ALA A C 1
ATOM 750 O O . ALA A 1 91 ? -17.031 -1.451 7.782 1.00 93.50 91 ALA A O 1
ATOM 751 N N . ALA A 1 92 ? -15.725 -0.319 9.217 1.00 94.06 92 ALA A N 1
ATOM 752 C CA . ALA A 1 92 ? -15.101 0.548 8.218 1.00 94.06 92 ALA A CA 1
ATOM 753 C C . ALA A 1 92 ? -13.804 -0.028 7.643 1.00 94.06 92 ALA A C 1
ATOM 755 O O . ALA A 1 92 ? -13.577 0.036 6.435 1.00 94.06 92 ALA A O 1
ATOM 756 N N . LEU A 1 93 ? -12.949 -0.565 8.513 1.00 95.31 93 LEU A N 1
ATOM 757 C CA . LEU A 1 93 ? -11.655 -1.133 8.152 1.00 95.31 93 LEU A CA 1
ATOM 758 C C . LEU A 1 93 ? -11.244 -2.163 9.203 1.00 95.31 93 LEU A C 1
ATOM 760 O O . LEU A 1 93 ? -11.447 -1.936 10.397 1.00 95.31 93 LEU A O 1
ATOM 764 N N . CYS A 1 94 ? -10.616 -3.253 8.776 1.00 96.00 94 CYS A N 1
ATOM 765 C CA . CYS A 1 94 ? -9.968 -4.192 9.682 1.00 96.00 94 CYS A CA 1
ATOM 766 C C . CYS A 1 94 ? -8.460 -4.214 9.419 1.00 96.00 94 CYS A C 1
ATOM 768 O O . CYS A 1 94 ? -8.022 -4.416 8.287 1.00 96.00 94 CYS A O 1
ATOM 770 N N . LEU A 1 95 ? -7.675 -3.986 10.468 1.00 98.00 95 LEU A N 1
ATOM 771 C CA . LEU A 1 95 ? -6.219 -4.069 10.451 1.00 98.00 95 LEU A CA 1
ATOM 772 C C . LEU A 1 95 ? -5.797 -5.390 11.085 1.00 98.00 95 LEU A C 1
ATOM 774 O O . LEU A 1 95 ? -6.236 -5.694 12.193 1.00 98.00 95 LEU A O 1
ATOM 778 N N . TRP A 1 96 ? -4.967 -6.172 10.409 1.00 98.25 96 TRP A N 1
ATOM 779 C CA . TRP A 1 96 ? -4.461 -7.446 10.916 1.00 98.25 96 TRP A CA 1
ATOM 780 C C . TRP A 1 96 ? -2.977 -7.335 11.230 1.00 98.25 96 TRP A C 1
ATOM 782 O O . TRP A 1 96 ? -2.187 -6.882 10.400 1.00 98.25 96 TRP A O 1
ATOM 792 N N . PHE A 1 97 ? -2.617 -7.807 12.420 1.00 98.56 97 PHE A N 1
ATOM 793 C CA . PHE A 1 97 ? -1.253 -7.839 12.932 1.00 98.56 97 PHE A CA 1
ATOM 794 C C . PHE A 1 97 ? -0.884 -9.287 13.277 1.00 98.56 97 PHE A C 1
ATOM 796 O O . PHE A 1 97 ? -1.108 -9.714 14.416 1.00 98.56 97 PHE A O 1
ATOM 803 N N . PRO A 1 98 ? -0.386 -10.080 12.308 1.00 98.50 98 PRO A N 1
ATOM 804 C CA . PRO A 1 98 ? 0.108 -11.425 12.576 1.00 98.50 98 PRO A CA 1
ATOM 805 C C . PRO A 1 98 ? 1.209 -11.394 13.636 1.00 98.50 98 PRO A C 1
ATOM 807 O O . PRO A 1 98 ? 2.150 -10.606 13.537 1.00 98.50 98 PRO A O 1
ATOM 810 N N . GLU A 1 99 ? 1.108 -12.258 14.645 1.00 98.31 99 GLU A N 1
ATOM 811 C CA . GLU A 1 99 ? 2.067 -12.302 15.758 1.00 98.31 99 GLU A CA 1
ATOM 812 C C . GLU A 1 99 ? 3.506 -12.542 15.258 1.00 98.31 99 GLU A C 1
ATOM 814 O O . GLU A 1 99 ? 4.451 -11.891 15.716 1.00 98.31 99 GLU A O 1
ATOM 819 N N . SER A 1 100 ? 3.658 -13.379 14.226 1.00 97.50 100 SER A N 1
ATOM 820 C CA . SER A 1 100 ? 4.943 -13.688 13.584 1.00 97.50 100 SER A CA 1
ATOM 821 C C . SER A 1 100 ? 5.598 -12.488 12.894 1.00 97.50 100 SER A C 1
ATOM 823 O O . SER A 1 100 ? 6.796 -12.509 12.607 1.00 97.50 100 SER A O 1
ATOM 825 N N . GLU A 1 101 ? 4.834 -11.433 12.613 1.00 98.31 101 GLU A N 1
ATOM 826 C CA . GLU A 1 101 ? 5.286 -10.249 11.881 1.00 98.31 101 GLU A CA 1
ATOM 827 C C . GLU A 1 101 ? 5.649 -9.070 12.790 1.00 98.31 101 GLU A C 1
ATOM 829 O O . GLU A 1 101 ? 6.204 -8.077 12.320 1.00 98.31 101 GLU A O 1
ATOM 834 N N . LEU A 1 102 ? 5.427 -9.187 14.102 1.00 98.19 102 LEU A N 1
ATOM 835 C CA . LEU A 1 102 ? 5.895 -8.197 15.068 1.00 98.19 102 LEU A CA 1
ATOM 836 C C . LEU A 1 102 ? 7.432 -8.182 15.101 1.00 98.19 102 LEU A C 1
ATOM 838 O O . LEU A 1 102 ? 8.088 -9.223 14.956 1.00 98.19 102 LEU A O 1
ATOM 842 N N . ARG A 1 103 ? 8.024 -6.997 15.286 1.00 97.19 103 ARG A N 1
ATOM 843 C CA . ARG A 1 103 ? 9.484 -6.793 15.281 1.00 97.19 103 ARG A CA 1
ATOM 844 C C . ARG A 1 103 ? 9.939 -5.982 16.484 1.00 97.19 103 ARG A C 1
ATOM 846 O O . ARG A 1 103 ? 9.206 -5.131 16.987 1.00 97.19 103 ARG A O 1
ATOM 853 N N . GLU A 1 104 ? 11.172 -6.207 16.920 1.00 95.44 104 GLU A N 1
ATOM 854 C CA . GLU A 1 104 ? 11.860 -5.230 17.759 1.00 95.44 104 GLU A CA 1
ATOM 855 C C . GLU A 1 104 ? 12.183 -4.004 16.903 1.00 95.44 104 GLU A C 1
ATOM 857 O O . GLU A 1 104 ? 12.717 -4.128 15.801 1.00 95.44 104 GLU A O 1
ATOM 862 N N . VAL A 1 105 ? 11.843 -2.811 17.390 1.00 92.06 105 VAL A N 1
ATOM 863 C CA . VAL A 1 105 ? 12.090 -1.566 16.653 1.00 92.06 105 VAL A CA 1
ATOM 864 C C . VAL A 1 105 ? 12.976 -0.660 17.496 1.00 92.06 105 VAL A C 1
ATOM 866 O O . VAL A 1 105 ? 12.507 0.023 18.409 1.00 92.06 105 VAL A O 1
ATOM 869 N N . SER A 1 106 ? 14.270 -0.657 17.192 1.00 85.44 106 SER A N 1
ATOM 870 C CA . SER A 1 106 ? 15.269 0.163 17.877 1.00 85.44 106 SER A CA 1
ATOM 871 C C . SER A 1 106 ? 15.170 1.641 17.472 1.00 85.44 106 SER A C 1
ATOM 873 O O . SER A 1 106 ? 14.638 1.989 16.420 1.00 85.44 106 SER A O 1
ATOM 875 N N . GLY A 1 107 ? 15.630 2.548 18.342 1.00 80.88 107 GLY A N 1
ATOM 876 C CA . GLY A 1 107 ? 15.748 3.984 18.030 1.00 80.88 107 GLY A CA 1
ATOM 877 C C . GLY A 1 107 ? 14.426 4.746 17.854 1.00 80.88 107 GLY A C 1
ATOM 878 O O . GLY A 1 107 ? 14.428 5.915 17.464 1.00 80.88 107 GLY A O 1
ATOM 879 N N . THR A 1 108 ? 13.284 4.118 18.142 1.00 82.94 108 THR A N 1
ATOM 880 C CA . THR A 1 108 ? 11.964 4.718 17.930 1.00 82.94 108 THR A CA 1
ATOM 881 C C . THR A 1 108 ? 11.115 4.635 19.193 1.00 82.94 108 THR A C 1
ATOM 883 O O . THR A 1 108 ? 10.622 3.577 19.574 1.00 82.94 108 THR A O 1
ATOM 886 N N . SER A 1 109 ? 10.938 5.770 19.871 1.00 88.50 109 SER A N 1
ATOM 887 C CA . SER A 1 109 ? 10.013 5.838 20.997 1.00 88.50 109 SER A CA 1
ATOM 888 C C . SER A 1 109 ? 8.569 5.882 20.503 1.00 88.50 109 SER A C 1
ATOM 890 O O . SER A 1 109 ? 8.230 6.594 19.552 1.00 88.50 109 SER A O 1
ATOM 892 N N . LEU A 1 110 ? 7.723 5.108 21.178 1.00 94.31 110 LEU A N 1
ATOM 893 C CA . LEU A 1 110 ? 6.278 5.249 21.093 1.00 94.31 110 LEU A CA 1
ATOM 894 C C . LEU A 1 110 ? 5.852 6.563 21.746 1.00 94.31 110 LEU A C 1
ATOM 896 O O . LEU A 1 110 ? 6.529 7.118 22.616 1.00 94.31 110 LEU A O 1
ATOM 900 N N . SER A 1 111 ? 4.681 7.040 21.365 1.00 94.88 111 SER A N 1
ATOM 901 C CA . SER A 1 111 ? 4.008 8.111 22.082 1.00 94.88 111 SER A CA 1
ATOM 902 C C . SER A 1 111 ? 3.714 7.715 23.515 1.00 94.88 111 SER A C 1
ATOM 904 O O . SER A 1 111 ? 3.217 6.622 23.764 1.00 94.88 111 SER A O 1
ATOM 906 N N . ALA A 1 112 ? 3.859 8.666 24.437 1.00 94.62 112 ALA A N 1
ATOM 907 C CA . ALA A 1 112 ? 3.412 8.489 25.820 1.00 94.62 112 ALA A CA 1
ATOM 908 C C . ALA A 1 112 ? 1.917 8.120 25.923 1.00 94.62 112 ALA A C 1
ATOM 910 O O . ALA A 1 112 ? 1.509 7.437 26.852 1.00 94.62 112 ALA A O 1
ATOM 911 N N . SER A 1 113 ? 1.110 8.556 24.951 1.00 95.31 113 SER A N 1
ATOM 912 C CA . SER A 1 113 ? -0.330 8.296 24.877 1.00 95.31 113 SER A CA 1
ATOM 913 C C . SER A 1 113 ? -0.706 7.054 24.056 1.00 95.31 113 SER A C 1
ATOM 915 O O . SER A 1 113 ? -1.878 6.905 23.719 1.00 95.31 113 SER A O 1
ATOM 917 N N . ALA A 1 114 ? 0.260 6.247 23.602 1.00 97.88 114 ALA A N 1
ATOM 918 C CA . ALA A 1 114 ? -0.038 5.063 22.802 1.00 97.88 114 ALA A CA 1
ATOM 919 C C . ALA A 1 114 ? -0.569 3.939 23.698 1.00 97.88 114 ALA A C 1
ATOM 921 O O . ALA A 1 114 ? 0.081 3.534 24.662 1.00 97.88 114 ALA A O 1
ATOM 922 N N . ILE A 1 115 ? -1.742 3.423 23.349 1.00 98.56 115 ILE A N 1
ATOM 923 C CA . ILE A 1 115 ? -2.369 2.287 24.016 1.00 98.56 115 ILE A CA 1
ATOM 924 C C . ILE A 1 115 ? -1.664 1.015 23.548 1.00 98.56 115 ILE A C 1
ATOM 926 O O . ILE A 1 115 ? -1.571 0.748 22.349 1.00 98.56 115 ILE A O 1
ATOM 930 N N . LYS A 1 116 ? -1.138 0.242 24.497 1.00 98.44 116 LYS A N 1
ATOM 931 C CA . LYS A 1 116 ? -0.497 -1.043 24.213 1.00 98.44 116 LYS A CA 1
ATOM 932 C C . LYS A 1 116 ? -1.560 -2.131 24.238 1.00 98.44 116 LYS A C 1
ATOM 934 O O . LYS A 1 116 ? -2.099 -2.435 25.296 1.00 98.44 116 LYS A O 1
ATOM 939 N N . VAL A 1 117 ? -1.844 -2.692 23.075 1.00 98.62 117 VAL A N 1
ATOM 940 C CA . VAL A 1 117 ? -2.758 -3.820 22.906 1.00 98.62 117 VAL A CA 1
ATOM 941 C C . VAL A 1 117 ? -1.917 -5.099 22.925 1.00 98.62 117 VAL A C 1
ATOM 943 O O . VAL A 1 117 ? -0.909 -5.155 22.214 1.00 98.62 117 VAL A O 1
ATOM 946 N N . PRO A 1 118 ? -2.268 -6.118 23.724 1.00 98.44 118 PRO A N 1
ATOM 947 C CA . PRO A 1 118 ? -1.524 -7.372 23.727 1.00 98.44 118 PRO A CA 1
ATOM 948 C C . PRO A 1 118 ? -1.623 -8.071 22.364 1.00 98.44 118 PRO A C 1
ATOM 950 O O . PRO A 1 118 ? -2.669 -8.054 21.707 1.00 98.44 118 PRO A O 1
ATOM 953 N N . SER A 1 119 ? -0.527 -8.691 21.927 1.00 98.50 119 SER A N 1
ATOM 954 C CA . SER A 1 119 ? -0.548 -9.551 20.746 1.00 98.50 119 SER A CA 1
ATOM 955 C C . SER A 1 119 ? -1.409 -10.792 20.985 1.00 98.50 119 SER A C 1
ATOM 957 O O . SER A 1 119 ? -1.531 -11.286 22.108 1.00 98.50 119 SER A O 1
ATOM 959 N N . ALA A 1 120 ? -1.967 -11.333 19.906 1.00 98.19 120 ALA A N 1
ATOM 960 C CA . ALA A 1 120 ? -2.554 -12.660 19.919 1.00 98.19 120 ALA A CA 1
ATOM 961 C C . ALA A 1 120 ? -1.471 -13.728 20.197 1.00 98.19 120 ALA A C 1
ATOM 963 O O . ALA A 1 120 ? -0.274 -13.440 20.072 1.00 98.19 120 ALA A O 1
ATOM 964 N N . PRO A 1 121 ? -1.863 -14.957 20.578 1.00 97.38 121 PRO A N 1
ATOM 965 C CA . PRO A 1 121 ? -0.933 -16.075 20.708 1.00 97.38 121 PRO A CA 1
ATOM 966 C C . PRO A 1 121 ? -0.217 -16.418 19.386 1.00 97.38 121 PRO A C 1
ATOM 968 O O . PRO A 1 121 ? -0.703 -16.061 18.309 1.00 97.38 121 PRO A O 1
ATOM 971 N N . PRO A 1 122 ? 0.894 -17.177 19.440 1.00 95.56 122 PRO A N 1
ATOM 972 C CA . PRO A 1 122 ? 1.574 -17.665 18.242 1.00 95.56 122 PRO A CA 1
ATOM 973 C C . PRO A 1 122 ? 0.629 -18.395 17.276 1.00 95.56 122 PRO A C 1
ATOM 975 O O . PRO A 1 122 ? -0.226 -19.180 17.692 1.00 95.56 122 PRO A O 1
ATOM 978 N N . GLY A 1 123 ? 0.794 -18.140 15.976 1.00 94.69 123 GLY A N 1
ATOM 979 C CA . GLY A 1 123 ? -0.067 -18.690 14.918 1.00 94.69 123 GLY A CA 1
ATOM 980 C C . GLY A 1 123 ? -1.396 -17.948 14.714 1.00 94.69 123 GLY A C 1
ATOM 981 O O . GLY A 1 123 ? -2.223 -18.387 13.916 1.00 94.69 123 GLY A O 1
ATOM 982 N N . GLN A 1 124 ? -1.614 -16.833 15.413 1.00 98.12 124 GLN A N 1
ATOM 983 C CA . GLN A 1 124 ? -2.782 -15.963 15.259 1.00 98.12 124 GLN A CA 1
ATOM 984 C C . GLN A 1 124 ? -2.363 -14.533 14.880 1.00 98.12 124 GLN A C 1
ATOM 986 O O . GLN A 1 124 ? -1.180 -14.182 14.882 1.00 98.12 124 GLN A O 1
ATOM 991 N N . ALA A 1 125 ? -3.345 -13.694 14.554 1.00 98.25 125 ALA A N 1
ATOM 992 C CA . ALA A 1 125 ? -3.173 -12.246 14.479 1.00 98.25 125 ALA A CA 1
ATOM 993 C C . ALA A 1 125 ? -4.035 -11.552 15.526 1.00 98.25 125 ALA A C 1
ATOM 995 O O . ALA A 1 125 ? -5.117 -12.026 15.874 1.00 98.25 125 ALA A O 1
ATOM 996 N N . THR A 1 126 ? -3.589 -10.379 15.965 1.00 98.69 126 THR A N 1
ATOM 997 C CA . THR A 1 126 ? -4.502 -9.407 16.565 1.00 98.69 126 THR A CA 1
ATOM 998 C C . THR A 1 126 ? -5.187 -8.659 15.429 1.00 98.69 126 THR A C 1
ATOM 1000 O O . THR A 1 126 ? -4.518 -8.008 14.627 1.00 98.69 126 THR A O 1
ATOM 1003 N N . ALA A 1 127 ? -6.510 -8.739 15.343 1.00 98.00 127 ALA A N 1
ATOM 1004 C CA . ALA A 1 127 ? -7.295 -7.851 14.499 1.00 98.00 127 ALA A CA 1
ATOM 1005 C C . ALA A 1 127 ? -7.641 -6.585 15.285 1.00 98.00 127 ALA A C 1
ATOM 1007 O O . ALA A 1 127 ? -8.022 -6.678 16.449 1.00 98.00 127 ALA A O 1
ATOM 1008 N N . VAL A 1 128 ? -7.548 -5.417 14.650 1.00 98.44 128 VAL A N 1
ATOM 1009 C CA . VAL A 1 128 ? -8.113 -4.156 15.145 1.00 98.44 128 VAL A CA 1
ATOM 1010 C C . VAL A 1 128 ? -9.130 -3.660 14.127 1.00 98.44 128 VAL A C 1
ATOM 1012 O O . VAL A 1 128 ? -8.783 -3.281 13.008 1.00 98.44 128 VAL A O 1
ATOM 1015 N N . MET A 1 129 ? -10.401 -3.683 14.509 1.00 97.31 129 MET A N 1
ATOM 1016 C CA . MET A 1 129 ? -11.521 -3.243 13.688 1.00 97.31 129 MET A CA 1
ATOM 1017 C C . MET A 1 129 ? -11.891 -1.809 14.040 1.00 97.31 129 MET A C 1
ATOM 1019 O O . MET A 1 129 ? -12.179 -1.501 15.195 1.00 97.31 129 MET A O 1
ATOM 1023 N N . ALA A 1 130 ? -11.915 -0.942 13.032 1.00 97.31 130 ALA A N 1
ATOM 1024 C CA . ALA A 1 130 ? -12.503 0.380 13.145 1.00 97.31 130 ALA A CA 1
ATOM 1025 C C . ALA A 1 130 ? -13.989 0.299 12.786 1.00 97.31 130 ALA A C 1
ATOM 1027 O O . ALA A 1 130 ? -14.344 -0.042 11.656 1.00 97.31 130 ALA A O 1
ATOM 1028 N N . MET A 1 131 ? -14.851 0.604 13.750 1.00 96.81 131 MET A N 1
ATOM 1029 C CA . MET A 1 131 ? -16.301 0.480 13.641 1.00 96.81 131 MET A CA 1
ATOM 1030 C C . MET A 1 131 ? -16.956 1.849 13.805 1.00 96.81 131 MET A C 1
ATOM 1032 O O . MET A 1 131 ? -16.589 2.598 14.706 1.00 96.81 131 MET A O 1
ATOM 1036 N N . ILE A 1 132 ? -17.926 2.174 12.951 1.00 97.00 132 ILE A N 1
ATOM 1037 C CA . ILE A 1 132 ? -18.734 3.398 13.035 1.00 97.00 132 ILE A CA 1
ATOM 1038 C C . ILE A 1 132 ? -20.071 3.051 13.674 1.00 97.00 132 ILE A C 1
ATOM 1040 O O . ILE A 1 132 ? -20.768 2.157 13.188 1.00 97.00 132 ILE A O 1
ATOM 1044 N N . GLY A 1 133 ? -20.403 3.755 14.748 1.00 96.19 133 GLY A N 1
ATOM 1045 C CA . GLY A 1 133 ? -21.584 3.534 15.565 1.00 96.19 133 GLY A CA 1
ATOM 1046 C C . GLY A 1 133 ? -22.494 4.753 15.610 1.00 96.19 133 GLY A C 1
ATOM 1047 O O . GLY A 1 133 ? -22.033 5.895 15.539 1.00 96.19 133 GLY A O 1
ATOM 1048 N N . THR A 1 134 ? -23.793 4.512 15.754 1.00 95.00 134 THR A N 1
ATOM 1049 C CA . THR A 1 134 ? -24.758 5.558 16.120 1.00 95.00 134 THR A CA 1
ATOM 1050 C C . THR A 1 134 ? -24.558 6.006 17.574 1.00 95.00 134 THR A C 1
ATOM 1052 O O . THR A 1 134 ? -23.776 5.423 18.324 1.00 95.00 134 THR A O 1
ATOM 1055 N N . ASP A 1 135 ? -25.278 7.041 17.997 1.00 92.94 135 ASP A N 1
ATOM 1056 C CA . ASP A 1 135 ? -25.316 7.495 19.394 1.00 92.94 135 ASP A CA 1
ATOM 1057 C C . ASP A 1 135 ? -25.809 6.402 20.366 1.00 92.94 135 ASP A C 1
ATOM 1059 O O . ASP A 1 135 ? -25.297 6.278 21.481 1.00 92.94 135 ASP A O 1
ATOM 1063 N N . ALA A 1 136 ? -26.756 5.579 19.911 1.00 93.38 136 ALA A N 1
ATOM 1064 C CA . ALA A 1 136 ? -27.335 4.452 20.636 1.00 93.38 136 ALA A CA 1
ATOM 1065 C C . ALA A 1 136 ? -26.473 3.176 20.622 1.00 93.38 136 ALA A C 1
ATOM 1067 O O . ALA A 1 136 ? -26.811 2.210 21.304 1.00 93.38 136 ALA A O 1
ATOM 1068 N N . ALA A 1 137 ? -25.383 3.138 19.848 1.00 95.31 137 ALA A N 1
ATOM 1069 C CA . ALA A 1 137 ? -24.560 1.942 19.731 1.00 95.31 137 ALA A CA 1
ATOM 1070 C C . ALA A 1 137 ? -23.840 1.650 21.061 1.00 95.31 137 ALA A C 1
ATOM 1072 O O . ALA A 1 137 ? -23.047 2.463 21.551 1.00 95.31 137 ALA A O 1
ATOM 1073 N N . SER A 1 138 ? -24.118 0.483 21.652 1.00 96.00 138 SER A N 1
ATOM 1074 C CA . SER A 1 138 ? -23.473 0.056 22.897 1.00 96.00 138 SER A CA 1
ATOM 1075 C C . SER A 1 138 ? -22.067 -0.475 22.630 1.00 96.00 138 SER A C 1
ATOM 1077 O O . SER A 1 138 ? -21.818 -1.141 21.625 1.00 96.00 138 SER A O 1
ATOM 1079 N N . THR A 1 139 ? -21.145 -0.189 23.547 1.00 96.62 139 THR A N 1
ATOM 1080 C CA . THR A 1 139 ? -19.795 -0.767 23.558 1.00 96.62 139 THR A CA 1
ATOM 1081 C C . THR A 1 139 ? -19.649 -1.913 24.558 1.00 96.62 139 THR A C 1
ATOM 1083 O O . THR A 1 139 ? -18.544 -2.418 24.750 1.00 96.62 139 THR A O 1
ATOM 1086 N N . ASP A 1 140 ? -20.733 -2.300 25.231 1.00 96.75 140 ASP A N 1
ATOM 1087 C CA . ASP A 1 140 ? -20.697 -3.338 26.255 1.00 96.75 140 ASP A CA 1
ATOM 1088 C C . ASP A 1 140 ? -20.324 -4.691 25.642 1.00 96.75 140 ASP A C 1
ATOM 1090 O O . ASP A 1 140 ? -20.851 -5.098 24.607 1.00 96.75 140 ASP A O 1
ATOM 1094 N N . GLY A 1 141 ? -19.389 -5.388 26.289 1.00 94.88 141 GLY A N 1
ATOM 1095 C CA . GLY A 1 141 ? -18.870 -6.669 25.807 1.00 94.88 141 GLY A CA 1
ATOM 1096 C C . GLY A 1 141 ? -17.868 -6.566 24.651 1.00 94.88 141 GLY A C 1
ATOM 1097 O O . GLY A 1 141 ? -17.425 -7.602 24.161 1.00 94.88 141 GLY A O 1
ATOM 1098 N N . LEU A 1 142 ? -17.490 -5.357 24.218 1.00 96.50 142 LEU A N 1
ATOM 1099 C CA . LEU A 1 142 ? -16.425 -5.160 23.233 1.00 96.50 142 LEU A CA 1
ATOM 1100 C C . LEU A 1 142 ? -15.063 -5.004 23.918 1.00 96.50 142 LEU A C 1
ATOM 1102 O O . LEU A 1 142 ? -14.904 -4.231 24.861 1.00 96.50 142 LEU A O 1
ATOM 1106 N N . GLU A 1 143 ? -14.053 -5.674 23.371 1.00 97.38 143 GLU A N 1
ATOM 1107 C CA . GLU A 1 143 ? -12.647 -5.502 23.749 1.00 97.38 143 GLU A CA 1
ATOM 1108 C C . GLU A 1 143 ? -12.093 -4.225 23.092 1.00 97.38 143 GLU A C 1
ATOM 1110 O O . GLU A 1 143 ? -11.596 -4.220 21.961 1.00 97.38 143 GLU A O 1
ATOM 1115 N N . LEU A 1 144 ? -12.279 -3.088 23.764 1.00 98.19 144 LEU A N 1
ATOM 1116 C CA . LEU A 1 144 ? -11.956 -1.770 23.220 1.00 98.19 144 LEU A CA 1
ATOM 1117 C C . LEU A 1 144 ? -10.456 -1.463 23.290 1.00 98.19 144 LEU A C 1
ATOM 1119 O O . LEU A 1 144 ? -9.850 -1.448 24.357 1.00 98.19 144 LEU A O 1
ATOM 1123 N N . VAL A 1 145 ? -9.896 -1.031 22.161 1.00 98.31 145 VAL A N 1
ATOM 1124 C CA . VAL A 1 145 ? -8.691 -0.190 22.150 1.00 98.31 145 VAL A CA 1
ATOM 1125 C C . VAL A 1 145 ? -9.055 1.227 22.597 1.00 98.31 145 VAL A C 1
ATOM 1127 O O . VAL A 1 145 ? -8.316 1.856 23.346 1.00 98.31 145 VAL A O 1
ATOM 1130 N N . GLY A 1 146 ? -10.194 1.751 22.137 1.00 98.19 146 GLY A N 1
ATOM 1131 C CA . GLY A 1 146 ? -10.716 3.052 22.549 1.00 98.19 146 GLY A CA 1
ATOM 1132 C C . GLY A 1 146 ? -11.859 3.543 21.663 1.00 98.19 146 GLY A C 1
ATOM 1133 O O . GLY A 1 146 ? -12.201 2.913 20.662 1.00 98.19 146 GLY A O 1
ATOM 1134 N N . VAL A 1 147 ? -12.442 4.683 22.037 1.00 98.12 147 VAL A N 1
ATOM 1135 C CA . VAL A 1 147 ? -13.582 5.296 21.341 1.00 98.12 147 VAL A CA 1
ATOM 1136 C C . VAL A 1 147 ? -13.267 6.748 20.973 1.00 98.12 147 VAL A C 1
ATOM 1138 O O . VAL A 1 147 ? -12.678 7.481 21.770 1.00 98.12 147 VAL A O 1
ATOM 1141 N N . LEU A 1 148 ? -13.643 7.149 19.760 1.00 97.88 148 LEU A N 1
ATOM 1142 C CA . LEU A 1 148 ? -13.578 8.519 19.255 1.00 97.88 148 LEU A CA 1
ATOM 1143 C C . LEU A 1 148 ? -14.987 9.087 19.106 1.00 97.88 148 LEU A C 1
ATOM 1145 O O . LEU A 1 148 ? -15.896 8.392 18.651 1.00 97.88 148 LEU A O 1
ATOM 1149 N N . ASP A 1 149 ? -15.139 10.366 19.416 1.00 96.81 149 ASP A N 1
ATOM 1150 C CA . ASP A 1 149 ? -16.379 11.105 19.204 1.00 96.81 149 ASP A CA 1
ATOM 1151 C C . ASP A 1 149 ? -16.535 11.510 17.728 1.00 96.81 149 ASP A C 1
ATOM 1153 O O . ASP A 1 149 ? -15.541 11.759 17.031 1.00 96.81 149 ASP A O 1
ATOM 1157 N N . GLN A 1 150 ? -17.783 11.624 17.267 1.00 96.75 150 GLN A N 1
ATOM 1158 C CA . GLN A 1 150 ? -18.147 12.224 15.980 1.00 96.75 150 GLN A CA 1
ATOM 1159 C C . GLN A 1 150 ? -19.076 13.432 16.170 1.00 96.75 150 GLN A C 1
ATOM 1161 O O . GLN A 1 150 ? -19.794 13.544 17.160 1.00 96.75 150 GLN A O 1
ATOM 1166 N N . GLU A 1 151 ? -19.082 14.345 15.197 1.00 95.88 151 GLU A N 1
ATOM 1167 C CA . GLU A 1 151 ? -19.860 15.597 15.253 1.00 95.88 151 GLU A CA 1
ATOM 1168 C C . GLU A 1 151 ? -21.378 15.355 15.286 1.00 95.88 151 GLU A C 1
ATOM 1170 O O . GLU A 1 151 ? -22.118 16.108 15.909 1.00 95.88 151 GLU A O 1
ATOM 1175 N N . SER A 1 152 ? -21.841 14.273 14.661 1.00 94.38 152 SER A N 1
ATOM 1176 C CA . SER A 1 152 ? -23.245 13.841 14.650 1.00 94.38 152 SER A CA 1
ATOM 1177 C C . SER A 1 152 ? -23.749 13.272 15.983 1.00 94.38 152 SER A C 1
ATOM 1179 O O . SER A 1 152 ? -24.923 12.925 16.074 1.00 94.38 152 SER A O 1
ATOM 1181 N N . GLY A 1 153 ? -22.888 13.130 16.997 1.00 94.56 153 GLY A N 1
ATOM 1182 C CA . GLY A 1 153 ? -23.192 12.400 18.235 1.00 94.56 153 GLY A CA 1
ATOM 1183 C C . GLY A 1 153 ? -22.946 10.888 18.144 1.00 94.56 153 GLY A C 1
ATOM 1184 O O . GLY A 1 153 ? -22.983 10.205 19.167 1.00 94.56 153 GLY A O 1
ATOM 1185 N N . GLY A 1 154 ? -22.642 10.375 16.944 1.00 95.75 154 GLY A N 1
ATOM 1186 C CA . GLY A 1 154 ? -22.132 9.020 16.740 1.00 95.75 154 GLY A CA 1
ATOM 1187 C C . GLY A 1 154 ? -20.722 8.821 17.301 1.00 95.75 154 GLY A C 1
ATOM 1188 O O . GLY A 1 154 ? -20.096 9.736 17.850 1.00 95.75 154 GLY A O 1
ATOM 1189 N N . LYS A 1 155 ? -20.208 7.600 17.164 1.00 97.06 155 LYS A N 1
ATOM 1190 C CA . LYS A 1 155 ? -18.916 7.194 17.729 1.00 97.06 155 LYS A CA 1
ATOM 1191 C C . LYS A 1 155 ? -18.129 6.342 16.747 1.00 97.06 155 LYS A C 1
ATOM 1193 O O . LYS A 1 155 ? -18.696 5.613 15.940 1.00 97.06 155 LYS A O 1
ATOM 1198 N N . VAL A 1 156 ? -16.807 6.368 16.873 1.00 97.94 156 VAL A N 1
ATOM 1199 C CA . VAL A 1 156 ? -15.933 5.359 16.267 1.00 97.94 156 VAL A CA 1
ATOM 1200 C C . VAL A 1 156 ? -15.322 4.516 17.371 1.00 97.94 156 VAL A C 1
ATOM 1202 O O . VAL A 1 156 ? -14.590 5.047 18.201 1.00 97.94 156 VAL A O 1
ATOM 1205 N N . ALA A 1 157 ? -15.574 3.213 17.370 1.00 98.31 157 ALA A N 1
ATOM 1206 C CA . ALA A 1 157 ? -14.883 2.278 18.248 1.00 98.31 157 ALA A CA 1
ATOM 1207 C C . ALA A 1 157 ? -13.723 1.622 17.498 1.00 98.31 157 ALA A C 1
ATOM 1209 O O . ALA A 1 157 ? -13.868 1.185 16.355 1.00 98.31 157 ALA A O 1
ATOM 1210 N N . LEU A 1 158 ? -12.571 1.540 18.155 1.00 98.50 158 LEU A N 1
ATOM 1211 C CA . LEU A 1 158 ? -11.514 0.615 17.782 1.00 98.50 158 LEU A CA 1
ATOM 1212 C C . LEU A 1 158 ? -11.624 -0.598 18.700 1.00 98.50 158 LEU A C 1
ATOM 1214 O O . LEU A 1 158 ? -11.419 -0.471 19.906 1.00 98.50 158 LEU A O 1
ATOM 1218 N N . VAL A 1 159 ? -11.953 -1.753 18.132 1.00 98.44 159 VAL A N 1
ATOM 1219 C CA . VAL A 1 159 ? -12.114 -3.022 18.856 1.00 98.44 159 VAL A CA 1
ATOM 1220 C C . VAL A 1 159 ? -10.979 -3.948 18.460 1.00 98.44 159 VAL A C 1
ATOM 1222 O O . VAL A 1 159 ? -10.654 -4.022 17.275 1.00 98.44 159 VAL A O 1
ATOM 1225 N N . HIS A 1 160 ? -10.379 -4.651 19.417 1.00 98.31 160 HIS A N 1
ATOM 1226 C CA . HIS A 1 160 ? -9.368 -5.658 19.126 1.00 98.31 160 HIS A CA 1
ATOM 1227 C C . HIS A 1 160 ? -9.825 -7.061 19.508 1.00 98.31 160 HIS A C 1
ATOM 1229 O O . HIS A 1 160 ? -10.539 -7.254 20.481 1.00 98.31 160 HIS A O 1
ATOM 1235 N N . LEU A 1 161 ? -9.385 -8.061 18.754 1.00 97.69 161 LEU A N 1
ATOM 1236 C CA . LEU A 1 161 ? -9.665 -9.461 19.049 1.00 97.69 161 LEU A CA 1
ATOM 1237 C C . LEU A 1 161 ? -8.598 -10.368 18.428 1.00 97.69 161 LEU A C 1
ATOM 1239 O O . LEU A 1 161 ? -8.046 -10.029 17.376 1.00 97.69 161 LEU A O 1
ATOM 1243 N N . PRO A 1 162 ? -8.292 -11.514 19.055 1.00 97.94 162 PRO A N 1
ATOM 1244 C CA . PRO A 1 162 ? -7.477 -12.536 18.421 1.00 97.94 162 PRO A CA 1
ATOM 1245 C C . PRO A 1 162 ? -8.262 -13.199 17.285 1.00 97.94 162 PRO A C 1
ATOM 1247 O O . PRO A 1 162 ? -9.452 -13.489 17.422 1.00 97.94 162 PRO A O 1
ATOM 1250 N N . ILE A 1 163 ? -7.592 -13.457 16.166 1.00 96.38 163 ILE A N 1
ATOM 1251 C CA . ILE A 1 163 ? -8.167 -14.157 15.018 1.00 96.38 163 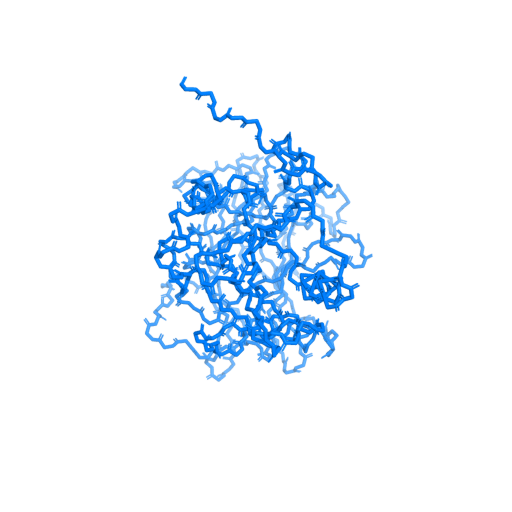ILE A CA 1
ATOM 1252 C C . ILE A 1 163 ? -7.227 -15.247 14.513 1.00 96.38 163 ILE A C 1
ATOM 1254 O O . ILE A 1 163 ? -6.001 -15.108 14.522 1.00 96.38 163 ILE A O 1
ATOM 1258 N N . HIS A 1 164 ? -7.818 -16.329 14.012 1.00 95.31 164 HIS A N 1
ATOM 1259 C CA . HIS A 1 164 ? -7.073 -17.308 13.236 1.00 95.31 164 HIS A CA 1
ATOM 1260 C C . HIS A 1 164 ? -6.714 -16.722 11.876 1.00 95.31 164 HIS A C 1
ATOM 1262 O O . HIS A 1 164 ? -7.558 -16.148 11.189 1.00 95.31 164 HIS A O 1
ATOM 1268 N N . VAL A 1 165 ? -5.454 -16.890 11.495 1.00 91.38 165 VAL A N 1
ATOM 1269 C CA . VAL A 1 165 ? -4.943 -16.480 10.191 1.00 91.38 165 VAL A CA 1
ATOM 1270 C C . VAL A 1 165 ? -4.628 -17.736 9.401 1.00 91.38 165 VAL A C 1
ATOM 1272 O O . VAL A 1 165 ? -4.100 -18.698 9.957 1.00 91.38 165 VAL A O 1
ATOM 1275 N N . ASP A 1 166 ? -4.949 -17.726 8.108 1.00 93.44 166 ASP A N 1
ATOM 1276 C CA . ASP A 1 166 ? -4.476 -18.762 7.195 1.00 93.44 166 ASP A CA 1
ATOM 1277 C C . ASP A 1 166 ? -2.938 -18.831 7.282 1.00 93.44 166 ASP A C 1
ATOM 1279 O O . ASP A 1 166 ? -2.274 -17.821 7.013 1.00 93.44 166 ASP A O 1
ATOM 1283 N N . PRO A 1 167 ? -2.343 -19.983 7.646 1.00 94.44 167 PRO A N 1
ATOM 1284 C CA . PRO A 1 167 ? -0.892 -20.115 7.753 1.00 94.44 167 PRO A CA 1
ATOM 1285 C C . PRO A 1 167 ? -0.152 -19.794 6.445 1.00 94.44 167 PRO A C 1
ATOM 1287 O O . PRO A 1 167 ? 1.048 -19.528 6.483 1.00 94.44 167 PRO A O 1
ATOM 1290 N N . LEU A 1 168 ? -0.836 -19.784 5.296 1.00 96.06 168 LEU A N 1
ATOM 1291 C CA . LEU A 1 168 ? -0.274 -19.411 3.998 1.00 96.06 168 LEU A CA 1
ATOM 1292 C C . LEU A 1 168 ? -0.307 -17.903 3.715 1.00 96.06 168 LEU A C 1
ATOM 1294 O O . LEU A 1 168 ? 0.412 -17.454 2.823 1.00 96.06 168 LEU A O 1
ATOM 1298 N N . LEU A 1 169 ? -1.077 -17.105 4.465 1.00 94.38 169 LEU A N 1
ATOM 1299 C CA . LEU A 1 169 ? -1.240 -15.672 4.195 1.00 94.38 169 LEU A CA 1
ATOM 1300 C C . LEU A 1 169 ? 0.091 -14.918 4.269 1.00 94.38 169 LEU A C 1
ATOM 1302 O O . LEU A 1 169 ? 0.466 -14.217 3.330 1.00 94.38 169 LEU A O 1
ATOM 1306 N N . VAL A 1 170 ? 0.805 -15.058 5.386 1.00 95.94 170 VAL A N 1
ATOM 1307 C CA . VAL A 1 170 ? 2.079 -14.365 5.621 1.00 95.94 170 VAL A CA 1
ATOM 1308 C C . VAL A 1 170 ? 3.166 -14.844 4.647 1.00 95.94 170 VAL A C 1
ATOM 1310 O O . VAL A 1 170 ? 3.771 -13.993 3.994 1.00 95.94 170 VAL A O 1
ATOM 1313 N N . PRO A 1 171 ? 3.386 -16.159 4.438 1.00 95.69 171 PRO A N 1
ATOM 1314 C CA . PRO A 1 171 ? 4.280 -16.639 3.383 1.00 95.69 171 PRO A CA 1
ATOM 1315 C C . PRO A 1 171 ? 3.942 -16.093 1.989 1.00 95.69 171 PRO A C 1
ATOM 1317 O O . PRO A 1 171 ? 4.843 -15.673 1.266 1.00 95.69 171 PRO A O 1
ATOM 1320 N N . ALA A 1 172 ? 2.660 -16.033 1.616 1.00 94.12 172 ALA A N 1
ATOM 1321 C CA . ALA A 1 172 ? 2.237 -15.479 0.331 1.00 94.12 172 ALA A CA 1
ATOM 1322 C C . ALA A 1 172 ? 2.488 -13.965 0.232 1.00 94.12 172 ALA A C 1
ATOM 1324 O O . ALA A 1 172 ? 2.830 -13.465 -0.840 1.00 94.12 172 ALA A O 1
ATOM 1325 N N . LEU A 1 173 ? 2.343 -13.217 1.331 1.00 94.50 173 LEU A N 1
ATOM 1326 C CA . LEU A 1 173 ? 2.713 -11.800 1.401 1.00 94.50 173 LEU A CA 1
ATOM 1327 C C . LEU A 1 173 ? 4.215 -11.606 1.188 1.00 94.50 173 LEU A C 1
ATOM 1329 O O . LEU A 1 173 ? 4.596 -10.823 0.321 1.00 94.50 173 LEU A O 1
ATOM 1333 N N . HIS A 1 174 ? 5.056 -12.365 1.894 1.00 93.69 174 HIS A N 1
ATOM 1334 C CA . HIS A 1 174 ? 6.512 -12.323 1.716 1.00 93.69 174 HIS A CA 1
ATOM 1335 C C . HIS A 1 174 ? 6.935 -12.715 0.299 1.00 93.69 174 HIS A C 1
ATOM 1337 O O . HIS A 1 174 ? 7.768 -12.034 -0.289 1.00 93.69 174 HIS A O 1
ATOM 1343 N N . ALA A 1 175 ? 6.339 -13.760 -0.281 1.00 90.31 175 ALA A N 1
ATOM 1344 C CA . ALA A 1 175 ? 6.638 -14.186 -1.647 1.00 90.31 175 ALA A CA 1
ATOM 1345 C C . ALA A 1 175 ? 6.263 -13.114 -2.684 1.00 90.31 175 ALA A C 1
ATOM 1347 O O . ALA A 1 175 ? 7.056 -12.813 -3.577 1.00 90.31 175 ALA A O 1
ATOM 1348 N N . ARG A 1 176 ? 5.082 -12.493 -2.542 1.00 88.25 176 ARG A N 1
ATOM 1349 C CA . ARG A 1 176 ? 4.672 -11.365 -3.395 1.00 88.25 176 ARG A CA 1
ATOM 1350 C C . ARG A 1 176 ? 5.617 -10.184 -3.243 1.00 88.25 176 ARG A C 1
ATOM 1352 O O . ARG A 1 176 ? 6.024 -9.600 -4.238 1.00 88.25 176 ARG A O 1
ATOM 1359 N N . GLU A 1 177 ? 5.972 -9.844 -2.013 1.00 88.12 177 GLU A N 1
ATOM 1360 C CA . GLU A 1 177 ? 6.851 -8.719 -1.719 1.00 88.12 177 GLU A CA 1
ATOM 1361 C C . GLU A 1 177 ? 8.263 -8.940 -2.278 1.00 88.12 177 GLU A C 1
ATOM 1363 O O . GLU A 1 177 ? 8.804 -8.047 -2.928 1.00 88.12 177 GLU A O 1
ATOM 1368 N N . ALA A 1 178 ? 8.828 -10.139 -2.120 1.00 86.12 178 ALA A N 1
ATOM 1369 C CA . ALA A 1 178 ? 10.142 -10.509 -2.647 1.00 86.12 178 ALA A CA 1
ATOM 1370 C C . ALA A 1 178 ? 10.238 -10.389 -4.179 1.00 86.12 178 ALA A C 1
ATOM 1372 O O . ALA A 1 178 ? 11.296 -10.043 -4.697 1.00 86.12 178 ALA A O 1
ATOM 1373 N N . GLY A 1 179 ? 9.139 -10.641 -4.899 1.00 82.31 179 GLY A N 1
ATOM 1374 C CA . GLY A 1 179 ? 9.073 -10.499 -6.358 1.00 82.31 179 GLY A CA 1
ATOM 1375 C C . GLY A 1 179 ? 8.717 -9.094 -6.857 1.00 82.31 179 GLY A C 1
ATOM 1376 O O . GLY A 1 179 ? 8.748 -8.850 -8.060 1.00 82.31 179 GLY A O 1
ATOM 1377 N N . ARG A 1 180 ? 8.356 -8.158 -5.971 1.00 85.06 180 ARG A N 1
ATOM 1378 C CA . ARG A 1 180 ? 7.947 -6.797 -6.352 1.00 85.06 180 ARG A CA 1
ATOM 1379 C C . ARG A 1 180 ? 9.135 -5.847 -6.329 1.00 85.06 180 ARG A C 1
ATOM 1381 O O . ARG A 1 180 ? 9.832 -5.743 -5.320 1.00 85.06 180 ARG A O 1
ATOM 1388 N N . ILE A 1 181 ? 9.301 -5.053 -7.382 1.00 86.50 181 ILE A N 1
ATOM 1389 C CA . ILE A 1 181 ? 10.145 -3.854 -7.314 1.00 86.50 181 ILE A CA 1
ATOM 1390 C C . ILE A 1 181 ? 9.462 -2.857 -6.363 1.00 86.50 181 ILE A C 1
ATOM 1392 O O . ILE A 1 181 ? 8.262 -2.604 -6.509 1.00 86.50 181 ILE A O 1
ATOM 1396 N N . PRO A 1 182 ? 10.176 -2.357 -5.338 1.00 83.75 182 PRO A N 1
ATOM 1397 C CA . PRO A 1 182 ? 9.566 -1.549 -4.296 1.00 83.75 182 PRO A CA 1
ATOM 1398 C C . PRO A 1 182 ? 9.224 -0.168 -4.843 1.00 83.75 182 PRO A C 1
ATOM 1400 O O . PRO A 1 182 ? 10.081 0.477 -5.445 1.00 83.75 182 PRO A O 1
ATOM 1403 N N . LEU A 1 183 ? 8.010 0.304 -4.557 1.00 85.75 183 LEU A N 1
ATOM 1404 C CA . LEU A 1 183 ? 7.658 1.693 -4.815 1.00 85.75 183 LEU A CA 1
ATOM 1405 C C . LEU A 1 183 ? 8.450 2.602 -3.867 1.00 85.75 183 LEU A C 1
ATOM 1407 O O . LEU A 1 183 ? 8.282 2.538 -2.645 1.00 85.75 183 LEU A O 1
ATOM 1411 N N . GLN A 1 184 ? 9.279 3.469 -4.431 1.00 86.81 184 GLN A N 1
ATOM 1412 C CA . GLN A 1 184 ? 9.923 4.572 -3.733 1.00 86.81 184 GLN A CA 1
ATOM 1413 C C . GLN A 1 184 ? 9.095 5.838 -3.953 1.00 86.81 184 GLN A C 1
ATOM 1415 O O . GLN A 1 184 ? 8.683 6.133 -5.069 1.00 86.81 184 GLN A O 1
ATOM 1420 N N . ILE A 1 185 ? 8.826 6.589 -2.884 1.00 88.06 185 ILE A N 1
ATOM 1421 C CA . ILE A 1 185 ? 8.167 7.896 -2.987 1.00 88.06 185 ILE A CA 1
ATOM 1422 C C . ILE A 1 185 ? 9.247 8.958 -2.761 1.00 88.06 185 ILE A C 1
ATOM 1424 O O . ILE A 1 185 ? 9.827 8.990 -1.669 1.00 88.06 185 ILE A O 1
ATOM 1428 N N . PRO A 1 186 ? 9.538 9.832 -3.742 1.00 87.31 186 PRO A N 1
ATOM 1429 C CA . PRO A 1 186 ? 10.592 10.829 -3.606 1.00 87.31 186 PRO A CA 1
ATOM 1430 C C . PRO A 1 186 ? 10.428 11.688 -2.347 1.00 87.31 186 PRO A C 1
ATOM 1432 O O . PRO A 1 186 ? 9.370 12.261 -2.087 1.00 87.31 186 PRO A O 1
ATOM 1435 N N . GLY A 1 187 ? 11.495 11.781 -1.551 1.00 88.75 187 GLY A N 1
ATOM 1436 C CA . GLY A 1 187 ? 11.509 12.560 -0.309 1.00 88.75 187 GLY A CA 1
ATOM 1437 C C . GLY A 1 187 ? 10.891 11.865 0.911 1.00 88.75 187 GLY A C 1
ATOM 1438 O O . GLY A 1 187 ? 10.776 12.506 1.958 1.00 88.75 187 GLY A O 1
ATOM 1439 N N . PHE A 1 188 ? 10.530 10.581 0.813 1.00 88.56 188 PHE A N 1
ATOM 1440 C CA . PHE A 1 188 ? 10.031 9.781 1.932 1.00 88.56 188 PHE A CA 1
ATOM 1441 C C . PHE A 1 188 ? 10.977 8.620 2.233 1.00 88.56 188 PHE A C 1
ATOM 1443 O O . PHE A 1 188 ? 11.216 7.753 1.398 1.00 88.56 188 PHE A O 1
ATOM 1450 N N . ALA A 1 189 ? 11.517 8.602 3.451 1.00 84.88 189 ALA A N 1
ATOM 1451 C CA . ALA A 1 189 ? 12.370 7.521 3.924 1.00 84.88 189 ALA A CA 1
ATOM 1452 C C . ALA A 1 189 ? 11.541 6.457 4.651 1.00 84.88 189 ALA A C 1
ATOM 1454 O O . ALA A 1 189 ? 10.646 6.777 5.438 1.00 84.88 189 ALA A O 1
ATOM 1455 N N . ARG A 1 190 ? 11.892 5.184 4.459 1.00 81.38 190 ARG A N 1
ATOM 1456 C CA . ARG A 1 190 ? 11.304 4.088 5.229 1.00 81.38 190 ARG A CA 1
ATOM 1457 C C . ARG A 1 190 ? 11.859 4.127 6.654 1.00 81.38 190 ARG A C 1
ATOM 1459 O O . ARG A 1 190 ? 13.028 3.849 6.881 1.00 81.38 190 ARG A O 1
ATOM 1466 N N . THR A 1 191 ? 11.021 4.517 7.610 1.00 84.88 191 THR A N 1
ATOM 1467 C CA . THR A 1 191 ? 11.433 4.751 9.010 1.00 84.88 191 THR A CA 1
ATOM 1468 C C . THR A 1 191 ? 11.092 3.609 9.968 1.00 84.88 191 THR A C 1
ATOM 1470 O O . THR A 1 191 ? 11.458 3.677 11.141 1.00 84.88 191 THR A O 1
ATOM 1473 N N . GLU A 1 192 ? 10.385 2.581 9.491 1.00 89.31 192 GLU A N 1
ATOM 1474 C CA . GLU A 1 192 ? 10.006 1.381 10.246 1.00 89.31 192 GLU A CA 1
ATOM 1475 C C . GLU A 1 192 ? 10.048 0.138 9.330 1.00 89.31 192 GLU A C 1
ATOM 1477 O O . GLU A 1 192 ? 9.851 0.271 8.116 1.00 89.31 192 GLU A O 1
ATOM 1482 N N . PRO A 1 193 ? 10.269 -1.073 9.885 1.00 93.25 193 PRO A N 1
ATOM 1483 C CA . PRO A 1 193 ? 10.442 -2.305 9.105 1.00 93.25 193 PRO A CA 1
ATOM 1484 C C . PRO A 1 193 ? 9.132 -2.867 8.531 1.00 93.25 193 PRO A C 1
ATOM 1486 O O . PRO A 1 193 ? 9.130 -3.919 7.900 1.00 93.25 193 PRO A O 1
ATOM 1489 N N . PHE A 1 194 ? 8.008 -2.181 8.727 1.00 95.19 194 PHE A N 1
ATOM 1490 C CA . PHE A 1 194 ? 6.692 -2.661 8.324 1.00 95.19 194 PHE A CA 1
ATOM 1491 C C . PHE A 1 194 ? 6.324 -2.221 6.907 1.00 95.19 194 PHE A C 1
ATOM 1493 O O . PHE A 1 194 ? 6.830 -1.226 6.369 1.00 95.19 194 PHE A O 1
ATOM 1500 N N . THR A 1 195 ? 5.451 -2.999 6.287 1.00 93.81 195 THR A N 1
ATOM 1501 C CA . THR A 1 195 ? 4.704 -2.656 5.082 1.00 93.81 195 THR A CA 1
ATOM 1502 C C . THR A 1 195 ? 3.272 -3.168 5.232 1.00 93.81 195 THR A C 1
ATOM 1504 O O . THR A 1 195 ? 2.953 -3.863 6.200 1.00 93.81 195 THR A O 1
ATOM 1507 N N . TRP A 1 196 ? 2.399 -2.795 4.301 1.00 94.38 196 TRP A N 1
ATOM 1508 C CA . TRP A 1 196 ? 0.976 -3.101 4.381 1.00 94.38 196 TRP A CA 1
ATOM 1509 C C . TRP A 1 196 ? 0.454 -3.567 3.038 1.00 94.38 196 TRP A C 1
ATOM 1511 O O . TRP A 1 196 ? 0.732 -2.942 2.017 1.00 94.38 196 TRP A O 1
ATOM 1521 N N . GLU A 1 197 ? -0.345 -4.624 3.063 1.00 93.94 197 GLU A N 1
ATOM 1522 C CA . GLU A 1 197 ? -1.073 -5.098 1.893 1.00 93.94 197 GLU A CA 1
ATOM 1523 C C . GLU A 1 197 ? -2.570 -5.009 2.165 1.00 93.94 197 GLU A C 1
ATOM 1525 O O . GLU A 1 197 ? -3.055 -5.447 3.212 1.00 93.94 197 GLU A O 1
ATOM 1530 N N . LEU A 1 198 ? -3.304 -4.471 1.195 1.00 93.25 198 LEU A N 1
ATOM 1531 C CA . LEU A 1 198 ? -4.752 -4.581 1.175 1.00 93.25 198 LEU A CA 1
ATOM 1532 C C . LEU A 1 198 ? -5.134 -5.967 0.645 1.00 93.25 198 LEU A C 1
ATOM 1534 O O . LEU A 1 198 ? -4.845 -6.308 -0.501 1.00 93.25 198 LEU A O 1
ATOM 1538 N N . VAL A 1 199 ? -5.789 -6.763 1.479 1.00 91.31 199 VAL A N 1
ATOM 1539 C CA . VAL A 1 199 ? -6.286 -8.094 1.143 1.00 91.31 199 VAL A CA 1
ATOM 1540 C C . VAL A 1 199 ? -7.815 -8.031 1.085 1.00 91.31 199 VAL A C 1
ATOM 1542 O O . VAL A 1 199 ? -8.449 -7.605 2.057 1.00 91.31 199 VAL A O 1
ATOM 1545 N N . PRO A 1 200 ? -8.441 -8.415 -0.040 1.00 85.62 200 PRO A N 1
ATOM 1546 C CA . PRO A 1 200 ? -9.891 -8.521 -0.095 1.00 85.62 200 PRO A CA 1
ATOM 1547 C C . PRO A 1 200 ? -10.355 -9.674 0.806 1.00 85.62 200 PRO A C 1
ATOM 1549 O O . PRO A 1 200 ? -9.851 -10.793 0.705 1.00 85.62 200 PRO A O 1
ATOM 1552 N N . GLY A 1 201 ? -11.311 -9.400 1.689 1.00 83.69 201 GLY A N 1
ATOM 1553 C CA . GLY A 1 201 ? -12.014 -10.419 2.460 1.00 83.69 201 GLY A CA 1
ATOM 1554 C C . GLY A 1 201 ? -12.949 -11.243 1.572 1.00 83.69 201 GLY A C 1
ATOM 1555 O O . GLY A 1 201 ? -13.375 -10.792 0.507 1.00 83.69 201 GLY A O 1
ATOM 1556 N N . ALA A 1 202 ? -13.292 -12.454 2.019 1.00 81.38 202 ALA A N 1
ATOM 1557 C CA . ALA A 1 202 ? -14.181 -13.363 1.285 1.00 81.38 202 ALA A CA 1
ATOM 1558 C C . ALA A 1 202 ? -15.593 -12.783 1.061 1.00 81.38 202 ALA A C 1
ATOM 1560 O O . ALA A 1 202 ? -16.265 -13.118 0.091 1.00 81.38 202 ALA A O 1
ATOM 1561 N N . ASP A 1 203 ? -16.022 -11.891 1.949 1.00 79.94 203 ASP A N 1
ATOM 1562 C CA . ASP A 1 203 ? -17.280 -11.145 1.915 1.00 79.94 203 ASP A CA 1
ATOM 1563 C C . ASP A 1 203 ? -17.170 -9.803 1.163 1.00 79.94 203 ASP A C 1
ATOM 1565 O O . ASP A 1 203 ? -18.095 -8.993 1.181 1.00 79.94 203 ASP A O 1
ATOM 1569 N N . GLY A 1 204 ? -16.029 -9.535 0.521 1.00 78.25 204 GLY A N 1
ATOM 1570 C CA . GLY A 1 204 ? -15.743 -8.258 -0.124 1.00 78.25 204 GLY A CA 1
ATOM 1571 C C . GLY A 1 204 ? -15.296 -7.156 0.839 1.00 78.25 204 GLY A C 1
ATOM 1572 O O . GLY A 1 204 ? -15.023 -6.045 0.378 1.00 78.25 204 GLY A O 1
ATOM 1573 N N . SER A 1 205 ? -15.153 -7.434 2.140 1.00 83.38 205 SER A N 1
ATOM 1574 C CA . SER A 1 205 ? -14.535 -6.498 3.082 1.00 83.38 205 SER A CA 1
ATOM 1575 C C . SER A 1 205 ? -13.084 -6.188 2.696 1.00 83.38 205 SER A C 1
ATOM 1577 O O . SER A 1 205 ? -12.467 -6.849 1.853 1.00 83.38 205 SER A O 1
ATOM 1579 N N . ARG A 1 206 ? -12.532 -5.120 3.273 1.00 87.44 206 ARG A N 1
ATOM 1580 C CA . ARG A 1 206 ? -11.150 -4.698 3.039 1.00 87.44 206 ARG A CA 1
ATOM 1581 C C . ARG A 1 206 ? -10.341 -4.862 4.311 1.00 87.44 206 ARG A C 1
ATOM 1583 O O . ARG A 1 206 ? -10.606 -4.212 5.324 1.00 87.44 206 ARG A O 1
ATOM 1590 N N . LEU A 1 207 ? -9.365 -5.755 4.230 1.00 93.44 207 LEU A N 1
ATOM 1591 C CA . LEU A 1 207 ? -8.446 -6.089 5.303 1.00 93.44 207 LEU A CA 1
ATOM 1592 C C . LEU A 1 207 ? -7.097 -5.467 4.962 1.00 93.44 207 LEU A C 1
ATOM 1594 O O . LEU A 1 207 ? -6.631 -5.589 3.833 1.00 93.44 207 LEU A O 1
ATOM 1598 N N . VAL A 1 208 ? -6.454 -4.803 5.912 1.00 96.81 208 VAL A N 1
ATOM 1599 C CA . VAL A 1 208 ? -5.075 -4.335 5.746 1.00 96.81 208 VAL A CA 1
ATOM 1600 C C . VAL A 1 208 ? -4.199 -5.177 6.649 1.00 96.81 208 VAL A C 1
ATOM 1602 O O . VAL A 1 208 ? -4.335 -5.123 7.869 1.00 96.81 208 VAL A O 1
ATOM 1605 N N . VAL A 1 209 ? -3.303 -5.954 6.055 1.00 97.75 209 VAL A N 1
ATOM 1606 C CA . VAL A 1 209 ? -2.359 -6.786 6.799 1.00 97.75 209 VAL A CA 1
ATOM 1607 C C . VAL A 1 209 ? -1.052 -6.025 6.925 1.00 97.75 209 VAL A C 1
ATOM 1609 O O . VAL A 1 209 ? -0.429 -5.695 5.915 1.00 97.75 209 VAL A O 1
ATOM 1612 N N . GLU A 1 210 ? -0.641 -5.741 8.156 1.00 97.88 210 GLU A N 1
ATOM 1613 C CA . GLU A 1 210 ? 0.713 -5.280 8.440 1.00 97.88 210 GLU A CA 1
ATOM 1614 C C . GLU A 1 210 ? 1.652 -6.484 8.483 1.00 97.88 210 GLU A C 1
ATOM 1616 O O . GLU A 1 210 ? 1.384 -7.464 9.176 1.00 97.88 210 GLU A O 1
ATOM 1621 N N . PHE A 1 211 ? 2.758 -6.413 7.751 1.00 97.56 211 PHE A N 1
ATOM 1622 C CA . PHE A 1 211 ? 3.803 -7.427 7.813 1.00 97.56 211 PHE A CA 1
ATOM 1623 C C . PHE A 1 211 ? 5.188 -6.791 7.710 1.00 97.56 211 PHE A C 1
ATOM 1625 O O . PHE A 1 211 ? 5.333 -5.637 7.295 1.00 97.56 211 PHE A O 1
ATOM 1632 N N . ALA A 1 212 ? 6.216 -7.521 8.123 1.00 96.38 212 ALA A N 1
ATOM 1633 C CA . ALA A 1 212 ? 7.576 -7.017 8.210 1.00 96.38 212 ALA A CA 1
ATOM 1634 C C . ALA A 1 212 ? 8.476 -7.812 7.261 1.00 96.38 212 ALA A C 1
ATOM 1636 O O . ALA A 1 212 ? 9.092 -8.799 7.689 1.00 96.38 212 ALA A O 1
ATOM 1637 N N . PRO A 1 213 ? 8.543 -7.409 5.976 1.00 91.81 213 PRO A N 1
ATOM 1638 C CA . PRO A 1 213 ? 9.356 -8.104 4.994 1.00 91.81 213 PRO A CA 1
ATOM 1639 C C . PRO A 1 213 ? 10.829 -8.102 5.400 1.00 91.81 213 PRO A C 1
ATOM 1641 O O . PRO A 1 213 ? 11.254 -7.213 6.148 1.00 91.81 213 PRO A O 1
ATOM 1644 N N . PRO A 1 214 ? 11.615 -9.074 4.905 1.00 86.19 214 PRO A N 1
ATOM 1645 C CA . PRO A 1 214 ? 13.050 -9.078 5.134 1.00 86.19 214 PRO A CA 1
ATOM 1646 C C . PRO A 1 214 ? 13.666 -7.751 4.685 1.00 86.19 214 PRO A C 1
ATOM 1648 O O . PRO A 1 21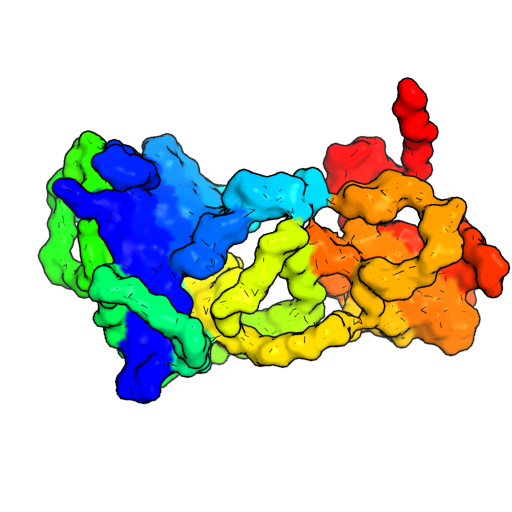4 ? 13.161 -7.082 3.773 1.00 86.19 214 PRO A O 1
ATOM 1651 N N . GLU A 1 215 ? 14.760 -7.372 5.343 1.00 82.50 215 GLU A N 1
ATOM 1652 C CA . GLU A 1 215 ? 15.544 -6.219 4.921 1.00 82.50 215 GLU A CA 1
ATOM 1653 C C . GLU A 1 215 ? 15.959 -6.420 3.463 1.00 82.50 215 GLU A C 1
ATOM 1655 O O . GLU A 1 215 ? 16.505 -7.460 3.087 1.00 82.50 215 GLU A O 1
ATOM 1660 N N . ARG A 1 216 ? 15.601 -5.452 2.620 1.00 72.62 216 ARG A N 1
ATOM 1661 C CA . ARG A 1 216 ? 15.890 -5.529 1.195 1.00 72.62 216 ARG A CA 1
ATOM 1662 C C . ARG A 1 216 ? 17.292 -5.011 0.945 1.00 72.62 216 ARG A C 1
ATOM 1664 O O . ARG A 1 216 ? 17.682 -3.980 1.486 1.00 72.62 216 ARG A O 1
ATOM 1671 N N . THR A 1 217 ? 18.007 -5.700 0.071 1.00 75.50 217 THR A N 1
ATOM 1672 C CA . THR A 1 217 ? 19.219 -5.169 -0.540 1.00 75.50 217 THR A CA 1
ATOM 1673 C C . THR A 1 217 ? 18.871 -3.986 -1.447 1.00 75.50 217 THR A C 1
ATOM 1675 O O . THR A 1 217 ? 17.733 -3.847 -1.900 1.00 75.50 217 THR A O 1
ATOM 1678 N N . GLU A 1 218 ? 19.851 -3.127 -1.732 1.00 73.69 218 GLU A N 1
ATOM 1679 C CA . GLU A 1 218 ? 19.689 -2.031 -2.703 1.00 73.69 218 GLU A CA 1
ATOM 1680 C C . GLU A 1 218 ? 19.438 -2.555 -4.129 1.00 73.69 218 GLU A C 1
ATOM 1682 O O . GLU A 1 218 ? 18.879 -1.854 -4.970 1.00 73.69 218 GLU A O 1
ATOM 1687 N N . THR A 1 219 ? 19.805 -3.811 -4.394 1.00 83.69 219 THR A N 1
ATOM 1688 C CA . THR A 1 219 ? 19.604 -4.471 -5.683 1.00 83.69 219 THR A CA 1
ATOM 1689 C C . THR A 1 219 ? 18.137 -4.817 -5.934 1.00 83.69 219 THR A C 1
ATOM 1691 O O . THR A 1 219 ? 17.433 -5.336 -5.065 1.00 83.69 219 THR A O 1
ATOM 1694 N N . LEU A 1 220 ? 17.680 -4.578 -7.165 1.00 89.25 220 LEU A N 1
ATOM 1695 C CA . LEU A 1 220 ? 16.348 -4.987 -7.603 1.00 89.25 220 LEU A CA 1
ATOM 1696 C C . LEU A 1 220 ? 16.258 -6.513 -7.772 1.00 89.25 220 LEU A C 1
ATOM 1698 O O . LEU A 1 220 ? 17.240 -7.143 -8.175 1.00 89.25 220 LEU A O 1
ATOM 1702 N N . PRO A 1 221 ? 15.093 -7.125 -7.482 1.00 89.81 221 PRO A N 1
ATOM 1703 C CA . PRO A 1 221 ? 14.902 -8.549 -7.712 1.00 89.81 221 PRO A CA 1
ATOM 1704 C C . PRO A 1 221 ? 14.904 -8.867 -9.218 1.00 89.81 221 PRO A C 1
ATOM 1706 O O . PRO A 1 221 ? 14.501 -8.026 -10.028 1.00 89.81 221 PRO A O 1
ATOM 1709 N N . PRO A 1 222 ? 15.312 -10.087 -9.615 1.00 91.12 222 PRO A N 1
ATOM 1710 C CA . PRO A 1 222 ? 15.121 -10.544 -10.986 1.00 91.12 222 PRO A CA 1
ATOM 1711 C C . PRO A 1 222 ? 13.624 -10.634 -11.321 1.00 91.12 222 PRO A C 1
ATOM 1713 O O . PRO A 1 222 ? 12.799 -10.908 -10.449 1.00 91.12 222 PRO A O 1
ATOM 1716 N N . LEU A 1 223 ? 13.283 -10.461 -12.601 1.00 90.94 223 LEU A N 1
ATOM 1717 C CA . LEU A 1 223 ? 11.909 -10.546 -13.109 1.00 90.94 223 LEU A CA 1
ATOM 1718 C C . LEU A 1 223 ? 11.755 -11.736 -14.071 1.00 90.94 223 LEU A C 1
ATOM 1720 O O . LEU A 1 223 ? 11.719 -11.537 -15.284 1.00 90.94 223 LEU A O 1
ATOM 1724 N N . PRO A 1 224 ? 11.691 -12.987 -13.585 1.00 90.50 224 PRO A N 1
ATOM 1725 C CA . PRO A 1 224 ? 11.540 -14.140 -14.469 1.00 90.50 224 PRO A CA 1
ATOM 1726 C C . PRO A 1 224 ? 10.262 -14.024 -15.327 1.00 90.50 224 PRO A C 1
ATOM 1728 O O . PRO A 1 224 ? 9.239 -13.551 -14.832 1.00 90.50 224 PRO A O 1
ATOM 1731 N N . PRO A 1 225 ? 10.290 -14.455 -16.603 1.00 93.62 225 PRO A N 1
ATOM 1732 C CA . PRO A 1 225 ? 11.362 -15.184 -17.285 1.00 93.62 225 PRO A CA 1
ATOM 1733 C C . PRO A 1 225 ? 12.448 -14.300 -17.925 1.00 93.62 225 PRO A C 1
ATOM 1735 O O . PRO A 1 225 ? 13.256 -14.832 -18.683 1.00 93.62 225 PRO A O 1
ATOM 1738 N N . PHE A 1 226 ? 12.492 -12.989 -17.658 1.00 94.19 226 PHE A N 1
ATOM 1739 C CA . PHE A 1 226 ? 13.519 -12.112 -18.223 1.00 94.19 226 PHE A CA 1
ATOM 1740 C C . PHE A 1 226 ? 14.923 -12.597 -17.847 1.00 94.19 226 PHE A C 1
ATOM 1742 O O . PHE A 1 226 ? 15.282 -12.676 -16.672 1.00 94.19 226 PHE A O 1
ATOM 1749 N N . ARG A 1 227 ? 15.709 -12.936 -18.871 1.00 94.06 227 ARG A N 1
ATOM 1750 C CA . ARG A 1 227 ? 17.065 -13.493 -18.759 1.00 94.06 227 ARG A CA 1
ATOM 1751 C C . ARG A 1 227 ? 18.141 -12.417 -18.587 1.00 94.06 227 ARG A C 1
ATOM 1753 O O . ARG A 1 227 ? 19.284 -12.759 -18.301 1.00 94.06 227 ARG A O 1
ATOM 1760 N N . GLY A 1 228 ? 17.790 -11.149 -18.804 1.00 94.44 228 GLY A N 1
ATOM 1761 C CA . GLY A 1 228 ? 18.694 -10.014 -18.652 1.00 94.44 228 GLY A CA 1
ATOM 1762 C C . GLY A 1 228 ? 18.811 -9.510 -17.212 1.00 94.44 228 GLY A C 1
ATOM 1763 O O . GLY A 1 228 ? 18.171 -10.013 -16.287 1.00 94.44 228 GLY A O 1
ATOM 1764 N N . THR A 1 229 ? 19.624 -8.473 -17.025 1.00 95.31 229 THR A N 1
ATOM 1765 C CA . THR A 1 229 ? 19.840 -7.848 -15.712 1.00 95.31 229 THR A CA 1
ATOM 1766 C C . THR A 1 229 ? 18.791 -6.774 -15.441 1.00 95.31 229 THR A C 1
ATOM 1768 O O . THR A 1 229 ? 18.552 -5.920 -16.293 1.00 95.31 229 THR A O 1
ATOM 1771 N N . VAL A 1 230 ? 18.199 -6.775 -14.245 1.00 94.94 230 VAL A N 1
ATOM 1772 C CA . VAL A 1 230 ? 17.279 -5.723 -13.781 1.00 94.94 230 VAL A CA 1
ATOM 1773 C C . VAL A 1 230 ? 18.063 -4.712 -12.944 1.00 94.94 230 VAL A C 1
ATOM 1775 O O . VAL A 1 230 ? 18.725 -5.092 -11.980 1.00 94.94 230 VAL A O 1
ATOM 1778 N N . LEU A 1 231 ? 18.010 -3.438 -13.324 1.00 94.75 231 LEU A N 1
ATOM 1779 C CA . LEU A 1 231 ? 18.789 -2.345 -12.738 1.00 94.75 231 LEU A CA 1
ATOM 1780 C C . LEU A 1 231 ? 17.869 -1.186 -12.329 1.00 94.75 231 LEU A C 1
ATOM 1782 O O . LEU A 1 231 ? 16.812 -1.001 -12.940 1.00 94.75 231 LEU A O 1
ATOM 1786 N N . PRO A 1 232 ? 18.231 -0.391 -11.311 1.00 92.44 232 PRO A N 1
ATOM 1787 C CA . PRO A 1 232 ? 17.457 0.787 -10.945 1.00 92.44 232 PRO A CA 1
ATOM 1788 C C . PRO A 1 232 ? 17.580 1.882 -12.011 1.00 92.44 232 PRO A C 1
ATOM 1790 O O . PRO A 1 232 ? 18.608 2.042 -12.670 1.00 92.44 232 PRO A O 1
ATOM 1793 N N . TRP A 1 233 ? 16.532 2.689 -12.155 1.00 90.81 233 TRP A N 1
ATOM 1794 C CA . TRP A 1 233 ? 16.477 3.823 -13.086 1.00 90.81 233 TRP A CA 1
ATOM 1795 C C . TRP A 1 233 ? 17.627 4.822 -12.932 1.00 90.81 233 TRP A C 1
ATOM 1797 O O . TRP A 1 233 ? 18.090 5.414 -13.904 1.00 90.81 233 TRP A O 1
ATOM 1807 N N . THR A 1 234 ? 18.129 4.988 -11.709 1.00 89.56 234 THR A N 1
ATOM 1808 C CA . THR A 1 234 ? 19.264 5.868 -11.399 1.00 89.56 234 THR A CA 1
ATOM 1809 C C . THR A 1 234 ? 20.578 5.415 -12.035 1.00 89.56 234 THR A C 1
ATOM 1811 O O . THR A 1 234 ? 21.510 6.208 -12.115 1.00 89.56 234 THR A O 1
ATOM 1814 N N . GLU A 1 235 ? 20.662 4.165 -12.495 1.00 93.69 235 GLU A N 1
ATOM 1815 C CA . GLU A 1 235 ? 21.838 3.607 -13.167 1.00 93.69 235 GLU A CA 1
ATOM 1816 C C . GLU A 1 235 ? 21.779 3.711 -14.698 1.00 93.69 235 GLU A C 1
ATOM 1818 O O . GLU A 1 235 ? 22.696 3.242 -15.377 1.00 93.69 235 GLU A O 1
ATOM 1823 N N . VAL A 1 236 ? 20.738 4.329 -15.274 1.00 91.75 236 VAL A N 1
ATOM 1824 C CA . VAL A 1 236 ? 20.687 4.573 -16.724 1.00 91.75 236 VAL A CA 1
ATOM 1825 C C . VAL A 1 236 ? 21.866 5.475 -17.129 1.00 91.75 236 VAL A C 1
ATOM 1827 O O . VAL A 1 236 ? 21.978 6.598 -16.620 1.00 91.75 236 VAL A O 1
ATOM 1830 N N . PRO A 1 237 ? 22.739 5.035 -18.059 1.00 93.38 237 PRO A N 1
ATOM 1831 C CA . PRO A 1 237 ? 23.887 5.820 -18.501 1.00 93.38 237 PRO A CA 1
ATOM 1832 C C . PRO A 1 237 ? 23.501 7.210 -19.015 1.00 93.38 237 PRO A C 1
ATOM 1834 O O . PRO A 1 237 ? 22.568 7.352 -19.802 1.00 93.38 237 PRO A O 1
ATOM 1837 N N . ALA A 1 238 ? 24.278 8.233 -18.643 1.00 91.06 238 ALA A N 1
ATOM 1838 C CA . ALA A 1 238 ? 23.997 9.624 -19.010 1.00 91.06 238 ALA A CA 1
ATOM 1839 C C . ALA A 1 238 ? 23.830 9.835 -20.527 1.00 91.06 238 ALA A C 1
ATOM 1841 O O . ALA A 1 238 ? 22.927 10.549 -20.951 1.00 91.06 238 ALA A O 1
ATOM 1842 N N . ALA A 1 239 ? 24.647 9.153 -21.337 1.00 90.06 239 ALA A N 1
ATOM 1843 C CA . ALA A 1 239 ? 24.589 9.222 -22.797 1.00 90.06 239 ALA A CA 1
ATOM 1844 C C . ALA A 1 239 ? 23.269 8.689 -23.388 1.00 90.06 239 ALA A C 1
ATOM 1846 O O . ALA A 1 239 ? 22.891 9.071 -24.491 1.00 90.06 239 ALA A O 1
ATOM 1847 N N . PHE A 1 240 ? 22.537 7.821 -22.678 1.00 90.06 240 PHE A N 1
ATOM 1848 C CA . PHE A 1 240 ? 21.242 7.328 -23.164 1.00 90.06 240 PHE A CA 1
ATOM 1849 C C . PHE A 1 240 ? 20.171 8.420 -23.069 1.00 90.06 240 PHE A C 1
ATOM 1851 O O . PHE A 1 240 ? 19.266 8.474 -23.899 1.00 90.06 240 PHE A O 1
ATOM 1858 N N . TRP A 1 241 ? 20.303 9.357 -22.126 1.00 88.19 241 TRP A N 1
ATOM 1859 C CA . TRP A 1 241 ? 19.380 10.486 -21.997 1.00 88.19 241 TRP A CA 1
ATOM 1860 C C . TRP A 1 241 ? 19.504 11.524 -23.113 1.00 88.19 241 TRP A C 1
ATOM 1862 O O . TRP A 1 241 ? 18.607 12.347 -23.259 1.00 88.19 241 TRP A O 1
ATOM 1872 N N . GLU A 1 242 ? 20.575 11.492 -23.909 1.00 87.44 242 GLU A N 1
ATOM 1873 C CA . GLU A 1 242 ? 20.712 12.355 -25.091 1.00 87.44 242 GLU A CA 1
ATOM 1874 C C . GLU A 1 242 ? 19.826 11.889 -26.255 1.00 87.44 242 GLU A C 1
ATOM 1876 O O . GLU A 1 242 ? 19.498 12.680 -27.136 1.00 87.44 242 GLU A O 1
ATOM 1881 N N . VAL A 1 243 ? 19.425 10.612 -26.255 1.00 85.50 243 VAL A N 1
ATOM 1882 C CA . VAL A 1 243 ? 18.629 9.996 -27.328 1.00 85.50 243 VAL A CA 1
ATOM 1883 C C . VAL A 1 243 ? 17.212 9.620 -26.894 1.00 85.50 243 VAL A C 1
ATOM 1885 O O . VAL A 1 243 ? 16.316 9.550 -27.735 1.00 85.50 243 VAL A O 1
ATOM 1888 N N . ILE A 1 244 ? 16.982 9.402 -25.596 1.00 82.88 244 ILE A N 1
ATOM 1889 C CA . ILE A 1 244 ? 15.650 9.123 -25.049 1.00 82.88 244 ILE A CA 1
ATOM 1890 C C . ILE A 1 244 ? 14.855 10.437 -24.939 1.00 82.88 244 ILE A C 1
ATOM 1892 O O . ILE A 1 244 ? 15.350 11.393 -24.339 1.00 82.88 244 ILE A O 1
ATOM 1896 N N . PRO A 1 245 ? 13.612 10.507 -25.459 1.00 80.50 245 PRO A N 1
ATOM 1897 C CA . PRO A 1 245 ? 12.796 11.714 -25.364 1.00 80.50 245 PRO A CA 1
ATOM 1898 C C . PRO A 1 245 ? 12.599 12.179 -23.916 1.00 80.50 245 PRO A C 1
ATOM 1900 O O . PRO A 1 245 ? 12.292 11.375 -23.034 1.00 80.50 245 PRO A O 1
ATOM 1903 N N . ALA A 1 246 ? 12.705 13.492 -23.688 1.00 80.19 246 ALA A N 1
ATOM 1904 C CA . ALA A 1 246 ? 12.652 14.091 -22.353 1.00 80.19 246 ALA A CA 1
ATOM 1905 C C . ALA A 1 246 ? 11.392 13.705 -21.556 1.00 80.19 246 ALA A C 1
ATOM 1907 O O . ALA A 1 246 ? 11.483 13.463 -20.356 1.00 80.19 246 ALA A O 1
ATOM 1908 N N . GLN A 1 247 ? 10.235 13.536 -22.212 1.00 73.75 247 GLN A N 1
ATOM 1909 C CA . GLN A 1 247 ? 9.006 13.133 -21.519 1.00 73.75 247 GLN A CA 1
ATOM 1910 C C . GLN A 1 247 ? 9.076 11.767 -20.814 1.00 73.75 247 GLN A C 1
ATOM 1912 O O . GLN A 1 247 ? 8.301 11.536 -19.891 1.00 73.75 247 GLN A O 1
ATOM 1917 N N . PHE A 1 248 ? 9.993 10.880 -21.216 1.00 74.69 248 PHE A N 1
ATOM 1918 C CA . PHE A 1 248 ? 10.230 9.605 -20.535 1.00 74.69 248 PHE A CA 1
ATOM 1919 C C . PHE A 1 248 ? 11.270 9.708 -19.421 1.00 74.69 248 PHE A C 1
ATOM 1921 O O . PHE A 1 248 ? 11.347 8.809 -18.594 1.00 74.69 248 PHE A O 1
ATOM 1928 N N . ARG A 1 249 ? 12.071 10.779 -19.395 1.00 72.69 249 ARG A N 1
ATOM 1929 C CA . ARG A 1 249 ? 13.085 11.035 -18.366 1.00 72.69 249 ARG A CA 1
ATOM 1930 C C . ARG A 1 249 ? 12.462 11.577 -17.079 1.00 72.69 249 ARG A C 1
ATOM 1932 O O . ARG A 1 249 ? 12.890 11.198 -15.993 1.00 72.69 249 ARG A O 1
ATOM 1939 N N . ASP A 1 250 ? 11.443 12.424 -17.206 1.00 66.56 250 ASP A N 1
ATOM 1940 C CA . ASP A 1 250 ? 10.852 13.180 -16.094 1.00 66.56 250 ASP A CA 1
ATOM 1941 C C . ASP A 1 250 ? 9.699 12.440 -15.379 1.00 66.56 250 ASP A C 1
ATOM 1943 O O . ASP A 1 250 ? 8.715 13.057 -14.976 1.00 66.56 250 ASP A O 1
ATOM 1947 N N . PHE A 1 251 ? 9.800 11.114 -15.217 1.00 60.91 251 PHE A N 1
ATOM 1948 C CA . PHE A 1 251 ? 8.867 10.257 -14.448 1.00 60.91 251 PHE A CA 1
ATOM 1949 C C . PHE A 1 251 ? 7.420 10.165 -14.952 1.00 60.91 251 PHE A C 1
ATOM 1951 O O . PHE A 1 251 ? 6.587 9.487 -14.357 1.00 60.91 251 PHE A O 1
ATOM 1958 N N . ASN A 1 252 ? 7.075 10.806 -16.058 1.00 68.75 252 ASN A N 1
ATOM 1959 C CA . ASN A 1 252 ? 5.786 10.599 -16.712 1.00 68.75 252 ASN A CA 1
ATOM 1960 C C . ASN A 1 252 ? 5.944 9.360 -17.608 1.00 68.75 252 ASN A C 1
ATOM 1962 O O . ASN A 1 252 ? 7.040 9.058 -18.012 1.00 68.75 252 ASN A O 1
ATOM 1966 N N . LEU A 1 253 ? 4.935 8.615 -18.010 1.00 74.38 253 LEU A N 1
ATOM 1967 C CA . LEU A 1 253 ? 5.045 7.576 -19.050 1.00 74.38 253 LEU A CA 1
ATOM 1968 C C . LEU A 1 253 ? 5.840 6.290 -18.727 1.00 74.38 253 LEU A C 1
ATOM 1970 O O . LEU A 1 253 ? 5.229 5.227 -18.774 1.00 74.38 253 LEU A O 1
ATOM 1974 N N . ALA A 1 254 ? 7.143 6.290 -18.446 1.00 84.06 254 ALA A N 1
ATOM 1975 C CA . ALA A 1 254 ? 7.922 5.041 -18.413 1.00 84.06 254 ALA A CA 1
ATOM 1976 C C . ALA A 1 254 ? 7.722 4.206 -17.126 1.00 84.06 254 ALA A C 1
ATOM 1978 O O . ALA A 1 254 ? 7.641 4.729 -16.020 1.00 84.06 254 ALA A O 1
ATOM 1979 N N . CYS A 1 255 ? 7.655 2.883 -17.284 1.00 87.12 255 CYS A N 1
ATOM 1980 C CA . CYS A 1 255 ? 7.903 1.889 -16.232 1.00 87.12 255 CYS A CA 1
ATOM 1981 C C . CYS A 1 255 ? 9.370 1.448 -16.231 1.00 87.12 255 CYS A C 1
ATOM 1983 O O . CYS A 1 255 ? 9.935 1.134 -15.189 1.00 87.12 255 CYS A O 1
ATOM 1985 N N . GLY A 1 256 ? 9.984 1.389 -17.413 1.00 91.50 256 GLY A N 1
ATOM 1986 C CA . GLY A 1 256 ? 11.368 0.979 -17.561 1.00 91.50 256 GLY A CA 1
ATOM 1987 C C . GLY A 1 256 ? 11.930 1.257 -18.952 1.00 91.50 256 GLY A C 1
ATOM 1988 O O . GLY A 1 256 ? 11.200 1.610 -19.877 1.00 91.50 256 GLY A O 1
ATOM 1989 N N . ILE A 1 257 ? 13.239 1.087 -19.099 1.00 93.69 257 ILE A N 1
ATOM 1990 C CA . ILE A 1 257 ? 13.959 1.118 -20.373 1.00 93.69 257 ILE A CA 1
ATOM 1991 C C . ILE A 1 257 ? 14.584 -0.259 -20.571 1.00 93.69 257 ILE A C 1
ATOM 1993 O O . ILE A 1 257 ? 15.456 -0.667 -19.802 1.00 93.69 257 ILE A O 1
ATOM 1997 N N . LEU A 1 258 ? 14.143 -0.966 -21.607 1.00 95.94 258 LEU A N 1
ATOM 1998 C CA . LEU A 1 258 ? 14.744 -2.219 -22.036 1.00 95.94 258 LEU A CA 1
ATOM 1999 C C . LEU A 1 258 ? 15.861 -1.916 -23.034 1.00 95.94 258 LEU A C 1
ATOM 2001 O O . LEU A 1 258 ? 15.613 -1.335 -24.089 1.00 95.94 258 LEU A O 1
ATOM 2005 N N . ILE A 1 259 ? 17.077 -2.328 -22.701 1.00 96.56 259 ILE A N 1
ATOM 2006 C CA . ILE A 1 259 ? 18.243 -2.326 -23.578 1.00 96.56 259 ILE A CA 1
ATOM 2007 C C . ILE A 1 259 ? 18.492 -3.756 -24.026 1.00 96.56 259 ILE A C 1
ATOM 2009 O O . ILE A 1 259 ? 18.707 -4.641 -23.200 1.00 96.56 259 ILE A O 1
ATOM 2013 N N . TYR A 1 260 ? 18.495 -3.969 -25.332 1.00 96.94 260 TYR A N 1
ATOM 2014 C CA . TYR A 1 260 ? 18.901 -5.219 -25.944 1.00 96.94 260 TYR A CA 1
ATOM 2015 C C . TYR A 1 260 ? 20.337 -5.078 -26.455 1.00 96.94 260 TYR A C 1
ATOM 2017 O O . TYR A 1 260 ? 20.628 -4.271 -27.343 1.00 96.94 260 TYR A O 1
ATOM 2025 N N . GLY A 1 261 ? 21.231 -5.870 -25.865 1.00 92.06 261 GLY A N 1
ATOM 2026 C CA . GLY A 1 261 ? 22.632 -5.980 -26.256 1.00 92.06 261 GLY A CA 1
ATOM 2027 C C . GLY A 1 261 ? 22.953 -7.388 -26.770 1.00 92.06 261 GLY A C 1
ATOM 2028 O O . GLY A 1 261 ? 22.258 -8.345 -26.413 1.00 92.06 261 GLY A O 1
ATOM 2029 N N . PRO A 1 262 ? 24.011 -7.549 -27.583 1.00 82.12 262 PRO A N 1
ATOM 2030 C CA . PRO A 1 262 ? 24.419 -8.855 -28.099 1.00 82.12 262 PRO A CA 1
ATOM 2031 C C . PRO A 1 262 ? 24.796 -9.834 -26.970 1.00 82.12 262 PRO A C 1
ATOM 2033 O O . PRO A 1 262 ? 25.164 -9.425 -25.869 1.00 82.12 262 PRO A O 1
ATOM 2036 N N . ASN A 1 263 ? 24.758 -11.142 -27.258 1.00 78.19 263 ASN A N 1
ATOM 2037 C CA . ASN A 1 263 ? 25.212 -12.221 -26.360 1.00 78.19 263 ASN A CA 1
ATOM 2038 C C . ASN A 1 263 ? 24.523 -12.250 -24.978 1.00 78.19 263 ASN A C 1
ATOM 2040 O O . ASN A 1 263 ? 25.194 -12.404 -23.959 1.00 78.19 263 ASN A O 1
ATOM 2044 N N . ASN A 1 264 ? 23.196 -12.102 -24.926 1.00 68.38 264 ASN A N 1
ATOM 2045 C CA . ASN A 1 264 ? 22.413 -12.019 -23.682 1.00 68.38 264 ASN A CA 1
ATOM 2046 C C . ASN A 1 264 ? 22.764 -10.822 -22.774 1.00 68.38 264 ASN A C 1
ATOM 2048 O O . ASN A 1 264 ? 22.385 -10.810 -21.606 1.00 68.38 264 ASN A O 1
ATOM 2052 N N . GLY A 1 265 ? 23.416 -9.778 -23.294 1.00 89.06 265 GLY A N 1
ATOM 2053 C CA . GLY A 1 265 ? 23.716 -8.540 -22.560 1.00 89.06 265 GLY A CA 1
ATOM 2054 C C . GLY A 1 265 ? 22.508 -7.624 -22.314 1.00 89.06 265 GLY A C 1
ATOM 2055 O O . GLY A 1 265 ? 22.688 -6.421 -22.119 1.00 89.06 265 GLY A O 1
ATOM 2056 N N . SER A 1 266 ? 21.283 -8.157 -22.367 1.00 96.25 266 SER A N 1
ATOM 2057 C CA . SER A 1 266 ? 20.061 -7.366 -22.207 1.00 96.25 266 SER A CA 1
ATOM 2058 C C . SER A 1 266 ? 19.921 -6.842 -20.777 1.00 96.25 266 SER A C 1
ATOM 2060 O O . SER A 1 266 ? 20.218 -7.538 -19.803 1.00 96.25 266 SER A O 1
ATOM 2062 N N . ARG A 1 267 ? 19.460 -5.599 -20.646 1.00 97.00 267 ARG A N 1
ATOM 2063 C CA . ARG A 1 267 ? 19.316 -4.881 -19.376 1.00 97.00 267 ARG A CA 1
ATOM 2064 C C . ARG A 1 267 ? 17.961 -4.198 -19.324 1.00 97.00 267 ARG A C 1
ATOM 2066 O O . ARG A 1 267 ? 17.544 -3.598 -20.305 1.00 97.00 267 ARG A O 1
ATOM 2073 N N . LEU A 1 268 ? 17.293 -4.258 -18.183 1.00 96.00 268 LEU A N 1
ATOM 2074 C CA . LEU A 1 268 ? 16.047 -3.549 -17.929 1.00 96.00 268 LEU A CA 1
ATOM 2075 C C . LEU A 1 268 ? 16.265 -2.565 -16.783 1.00 96.00 268 LEU A C 1
ATOM 2077 O O . LEU A 1 268 ? 16.444 -2.977 -15.640 1.00 96.00 268 LEU A O 1
ATOM 2081 N N . TYR A 1 269 ? 16.231 -1.274 -17.090 1.00 94.62 269 TYR A N 1
ATOM 2082 C CA . TYR A 1 269 ? 16.276 -0.213 -16.089 1.00 94.62 269 TYR A CA 1
ATOM 2083 C C . TYR A 1 269 ? 14.853 0.109 -15.647 1.00 94.62 269 TYR A C 1
ATOM 2085 O O . TYR A 1 269 ? 14.069 0.565 -16.473 1.00 94.62 269 TYR A O 1
ATOM 2093 N N . VAL A 1 270 ? 14.495 -0.133 -14.386 1.00 92.50 270 VAL A N 1
ATOM 2094 C CA . VAL A 1 270 ? 13.122 0.055 -13.883 1.00 92.50 270 VAL A CA 1
ATOM 2095 C C . VAL A 1 270 ? 13.019 1.303 -13.022 1.00 92.50 270 VAL A C 1
ATOM 2097 O O . VAL A 1 270 ? 13.836 1.520 -12.124 1.00 92.50 270 VAL A O 1
ATOM 2100 N N . ASP A 1 271 ? 11.981 2.099 -13.270 1.00 88.81 271 ASP A N 1
ATOM 2101 C CA . ASP A 1 271 ? 11.621 3.239 -12.435 1.00 88.81 271 ASP A CA 1
ATOM 2102 C C . ASP A 1 271 ? 10.909 2.779 -11.161 1.00 88.81 271 ASP A C 1
ATOM 2104 O O . ASP A 1 271 ? 9.758 2.348 -11.177 1.00 88.81 271 ASP A O 1
ATOM 2108 N N . GLN A 1 272 ? 11.598 2.894 -10.027 1.00 87.31 272 GLN A N 1
ATOM 2109 C CA . GLN A 1 272 ? 11.057 2.532 -8.717 1.00 87.31 272 GLN A CA 1
ATOM 2110 C C . GLN A 1 272 ? 9.980 3.505 -8.229 1.00 87.31 272 GLN A C 1
ATOM 2112 O O . GLN A 1 272 ? 9.334 3.228 -7.223 1.00 87.31 272 GLN A O 1
ATOM 2117 N N . HIS A 1 273 ? 9.757 4.627 -8.914 1.00 84.38 273 HIS A N 1
ATOM 2118 C CA . HIS A 1 273 ? 8.629 5.515 -8.638 1.00 84.38 273 HIS A CA 1
ATOM 2119 C C . HIS A 1 273 ? 7.360 5.100 -9.394 1.00 84.38 273 HIS A C 1
ATOM 2121 O O . HIS A 1 273 ? 6.298 5.667 -9.137 1.00 84.38 273 HIS A O 1
ATOM 2127 N N . ALA A 1 274 ? 7.460 4.115 -10.296 1.00 82.25 274 ALA A N 1
ATOM 2128 C CA . ALA A 1 274 ? 6.357 3.616 -11.097 1.00 82.25 274 ALA A CA 1
ATOM 2129 C C . ALA A 1 274 ? 5.640 2.430 -10.416 1.00 82.25 274 ALA A C 1
ATOM 2131 O O . ALA A 1 274 ? 6.252 1.432 -10.036 1.00 82.25 274 ALA A O 1
ATOM 2132 N N . ARG A 1 275 ? 4.305 2.474 -10.322 1.00 77.81 275 ARG A N 1
ATOM 2133 C CA . ARG A 1 275 ? 3.445 1.383 -9.809 1.00 77.81 275 ARG A CA 1
ATOM 2134 C C . ARG A 1 275 ? 3.146 0.305 -10.855 1.00 77.81 275 ARG A C 1
ATOM 2136 O O . ARG A 1 275 ? 2.054 -0.264 -10.865 1.00 77.81 275 ARG A O 1
ATOM 2143 N N . CYS A 1 276 ? 4.063 0.059 -11.779 1.00 78.06 276 CYS A N 1
ATOM 2144 C CA . CYS A 1 276 ? 3.813 -0.892 -12.852 1.00 78.06 276 CYS A CA 1
ATOM 2145 C C . CYS A 1 276 ? 3.687 -2.317 -12.310 1.00 78.06 276 CYS A C 1
ATOM 2147 O O . CYS A 1 276 ? 4.275 -2.668 -11.285 1.00 78.06 276 CYS A O 1
ATOM 2149 N N . ASP A 1 277 ? 2.876 -3.134 -12.984 1.00 76.12 277 ASP A N 1
ATOM 2150 C CA . ASP A 1 277 ? 2.732 -4.532 -12.608 1.00 76.12 277 ASP A CA 1
ATOM 2151 C C . ASP A 1 277 ? 3.995 -5.301 -13.007 1.00 76.12 277 ASP A C 1
ATOM 2153 O O . ASP A 1 277 ? 4.177 -5.746 -14.139 1.00 76.12 277 ASP A O 1
ATOM 2157 N N . HIS A 1 278 ? 4.905 -5.435 -12.048 1.00 78.88 278 HIS A N 1
ATOM 2158 C CA . HIS A 1 278 ? 6.170 -6.124 -12.258 1.00 78.88 278 HIS A CA 1
ATOM 2159 C C . HIS A 1 278 ? 6.005 -7.638 -12.448 1.00 78.88 278 HIS A C 1
ATOM 2161 O O . HIS A 1 278 ? 6.941 -8.284 -12.915 1.00 78.88 278 HIS A O 1
ATOM 2167 N N . SER A 1 279 ? 4.829 -8.205 -12.142 1.00 74.00 279 SER A N 1
ATOM 2168 C CA . SER A 1 279 ? 4.576 -9.635 -12.333 1.00 74.00 279 SER A CA 1
ATOM 2169 C C . SER A 1 279 ? 4.491 -10.030 -13.810 1.00 74.00 279 SER A C 1
ATOM 2171 O O . SER A 1 279 ? 4.872 -11.146 -14.160 1.00 74.00 279 SER A O 1
ATOM 2173 N N . THR A 1 280 ? 4.069 -9.112 -14.687 1.00 83.75 280 THR A N 1
ATOM 2174 C CA . THR A 1 280 ? 4.031 -9.330 -16.143 1.00 83.75 280 THR A CA 1
ATOM 2175 C C . THR A 1 280 ? 5.217 -8.704 -16.867 1.00 83.75 280 THR A C 1
ATOM 2177 O O . THR A 1 280 ? 5.581 -9.172 -17.945 1.00 83.75 280 THR A O 1
ATOM 2180 N N . LEU A 1 281 ? 5.869 -7.702 -16.263 1.00 87.25 281 LEU A N 1
ATOM 2181 C CA . LEU A 1 281 ? 6.981 -6.970 -16.873 1.00 87.25 281 LEU A CA 1
ATOM 2182 C C . LEU A 1 281 ? 8.107 -7.896 -17.359 1.00 87.25 281 LEU A C 1
ATOM 2184 O O . LEU A 1 281 ? 8.607 -7.733 -18.468 1.00 87.25 281 LEU A O 1
ATOM 2188 N N . GLY A 1 282 ? 8.475 -8.905 -16.564 1.00 91.00 282 GLY A N 1
ATOM 2189 C CA . GLY A 1 282 ? 9.492 -9.885 -16.955 1.00 91.00 282 GLY A CA 1
ATOM 2190 C C . GLY A 1 282 ? 9.119 -10.687 -18.207 1.00 91.00 282 GLY A C 1
ATOM 2191 O O . GLY A 1 282 ? 9.957 -10.911 -19.079 1.00 91.00 282 GLY A O 1
ATOM 2192 N N . ILE A 1 283 ? 7.848 -11.087 -18.322 1.00 91.56 283 ILE A N 1
ATOM 2193 C CA . ILE A 1 283 ? 7.319 -11.841 -19.470 1.00 91.56 283 ILE A CA 1
ATOM 2194 C C . ILE A 1 283 ? 7.342 -10.960 -20.718 1.00 91.56 283 ILE A C 1
ATOM 2196 O O . ILE A 1 283 ? 7.807 -11.389 -21.774 1.00 91.56 283 ILE A O 1
ATOM 2200 N N . GLU A 1 284 ? 6.879 -9.718 -20.591 1.00 91.19 284 GLU A N 1
ATOM 2201 C CA . GLU A 1 284 ? 6.848 -8.752 -21.688 1.00 91.19 284 GLU A CA 1
ATOM 2202 C C . GLU A 1 284 ? 8.254 -8.420 -22.192 1.00 91.19 284 GLU A C 1
ATOM 2204 O O . GLU A 1 284 ? 8.504 -8.488 -23.395 1.00 91.19 284 GLU A O 1
ATOM 2209 N N . CYS A 1 285 ? 9.192 -8.124 -21.288 1.00 93.69 285 CYS A N 1
ATOM 2210 C CA . CYS A 1 285 ? 10.576 -7.842 -21.656 1.00 93.69 285 CYS A CA 1
ATOM 2211 C C . CYS A 1 285 ? 11.257 -9.050 -22.299 1.00 93.69 285 CYS A C 1
ATOM 2213 O O . CYS A 1 285 ? 11.972 -8.878 -23.284 1.00 93.69 285 CYS A O 1
ATOM 2215 N N . GLN A 1 286 ? 11.017 -10.266 -21.795 1.00 95.38 286 GLN A N 1
ATOM 2216 C CA . GLN A 1 286 ? 11.599 -11.460 -22.403 1.00 95.38 286 GLN A CA 1
ATOM 2217 C C . GLN A 1 286 ? 11.062 -11.694 -23.814 1.00 95.38 286 GLN A C 1
ATOM 2219 O O . GLN A 1 286 ? 11.858 -11.921 -24.720 1.00 95.38 286 GLN A O 1
ATOM 2224 N N . ARG A 1 287 ? 9.745 -11.562 -24.017 1.00 95.00 287 ARG A N 1
ATOM 2225 C CA . ARG A 1 287 ? 9.128 -11.675 -25.345 1.00 95.00 287 ARG A CA 1
ATOM 2226 C C . ARG A 1 287 ? 9.739 -10.677 -26.327 1.00 95.00 287 ARG A C 1
ATOM 2228 O O . ARG A 1 287 ? 10.068 -11.045 -27.443 1.00 95.00 287 ARG A O 1
ATOM 2235 N N . LEU A 1 288 ? 9.933 -9.431 -25.896 1.00 94.19 288 LEU A N 1
ATOM 2236 C CA . LEU A 1 288 ? 10.553 -8.393 -26.720 1.00 94.19 288 LEU A CA 1
ATOM 2237 C C . LEU A 1 288 ? 12.002 -8.727 -27.098 1.00 94.19 288 LEU A C 1
ATOM 2239 O O . LEU A 1 288 ? 12.403 -8.461 -28.226 1.00 94.19 288 LEU A O 1
ATOM 2243 N N . CYS A 1 289 ? 12.786 -9.306 -26.186 1.00 95.12 289 CYS A N 1
ATOM 2244 C CA . CYS A 1 289 ? 14.126 -9.801 -26.509 1.00 95.12 289 CYS A CA 1
ATOM 2245 C C . CYS A 1 289 ? 14.076 -10.972 -27.503 1.00 95.12 289 CYS A C 1
ATOM 2247 O O . CYS A 1 289 ? 14.843 -10.978 -28.461 1.00 95.12 289 CYS A O 1
ATOM 2249 N N . ASP A 1 290 ? 13.163 -11.925 -27.299 1.00 94.88 290 ASP A N 1
ATOM 2250 C CA . ASP A 1 290 ? 13.015 -13.092 -28.174 1.00 94.88 290 ASP A CA 1
ATOM 2251 C C . ASP A 1 290 ? 12.583 -12.680 -29.596 1.00 94.88 290 ASP A C 1
ATOM 2253 O O . ASP A 1 290 ? 13.083 -13.236 -30.572 1.00 94.88 290 ASP A O 1
ATOM 2257 N N . ASP A 1 291 ? 11.720 -11.663 -29.729 1.00 95.06 291 ASP A N 1
ATOM 2258 C CA . ASP A 1 291 ? 11.326 -11.083 -31.020 1.00 95.06 291 ASP A CA 1
ATOM 2259 C C . ASP A 1 291 ? 12.551 -10.504 -31.760 1.00 95.06 291 ASP A C 1
ATOM 2261 O O . ASP A 1 291 ? 12.742 -10.750 -32.954 1.00 95.06 291 ASP A O 1
ATOM 2265 N N . VAL A 1 292 ? 13.434 -9.784 -31.053 1.00 94.44 292 VAL A N 1
ATOM 2266 C CA . VAL A 1 292 ? 14.683 -9.255 -31.631 1.00 94.44 292 VAL A CA 1
ATOM 2267 C C . VAL A 1 292 ? 15.626 -10.390 -32.050 1.00 94.44 292 VAL A C 1
ATOM 2269 O O . VAL A 1 292 ? 16.190 -10.320 -33.144 1.00 94.44 292 VAL A O 1
ATOM 2272 N N . ASP A 1 293 ? 15.749 -11.454 -31.246 1.00 93.50 293 ASP A N 1
ATOM 2273 C CA . ASP A 1 293 ? 16.593 -12.626 -31.543 1.00 93.50 293 ASP A CA 1
ATOM 2274 C C . ASP A 1 293 ? 16.208 -13.304 -32.872 1.00 93.50 293 ASP A C 1
ATOM 2276 O O . ASP A 1 293 ? 17.076 -13.793 -33.599 1.00 93.50 293 ASP A O 1
ATOM 2280 N N . ILE A 1 294 ? 14.915 -13.314 -33.222 1.00 95.50 294 ILE A N 1
ATOM 2281 C CA . ILE A 1 294 ? 14.404 -13.893 -34.478 1.00 95.50 294 ILE A CA 1
ATOM 2282 C C . ILE A 1 294 ? 14.256 -12.868 -35.614 1.00 95.50 294 ILE A C 1
ATOM 2284 O O . ILE A 1 294 ? 13.673 -13.174 -36.657 1.00 95.50 294 ILE A O 1
ATOM 2288 N N . GLY A 1 295 ? 14.776 -11.650 -35.435 1.00 94.38 295 GLY A N 1
ATOM 2289 C CA . GLY A 1 295 ? 14.738 -10.580 -36.433 1.00 94.38 295 GLY A CA 1
ATOM 2290 C C . GLY A 1 295 ? 13.381 -9.880 -36.575 1.00 94.38 295 GLY A C 1
ATOM 2291 O O . GLY A 1 295 ? 13.185 -9.128 -37.530 1.00 94.38 295 GLY A O 1
ATOM 2292 N N . GLN A 1 296 ? 12.447 -10.087 -35.645 1.00 94.75 296 GLN A N 1
ATOM 2293 C CA . GLN A 1 296 ? 11.158 -9.391 -35.578 1.00 94.75 296 GLN A CA 1
ATOM 2294 C C . GLN A 1 296 ? 11.289 -8.076 -34.799 1.00 94.75 296 GLN A C 1
ATOM 2296 O O . GLN A 1 296 ? 10.728 -7.885 -33.724 1.00 94.75 296 GLN A O 1
ATOM 2301 N N . ILE A 1 297 ? 12.052 -7.140 -35.362 1.00 92.00 297 ILE A N 1
ATOM 2302 C CA . ILE A 1 297 ? 12.263 -5.818 -34.768 1.00 92.00 297 ILE A CA 1
ATOM 2303 C C . ILE A 1 297 ? 11.193 -4.863 -35.303 1.00 92.00 297 ILE A C 1
ATOM 2305 O O . ILE A 1 297 ? 11.203 -4.505 -36.482 1.00 92.00 297 ILE A O 1
ATOM 2309 N N . ASP A 1 298 ? 10.264 -4.447 -34.443 1.00 88.31 298 ASP A N 1
ATOM 2310 C CA . ASP A 1 298 ? 9.286 -3.418 -34.797 1.00 88.31 298 ASP A CA 1
ATOM 2311 C C . ASP A 1 298 ? 9.893 -2.000 -34.819 1.00 88.31 298 ASP A C 1
ATOM 2313 O O . ASP A 1 298 ? 11.021 -1.748 -34.393 1.00 88.31 298 ASP A O 1
ATOM 2317 N N . GLN A 1 299 ? 9.119 -1.038 -35.321 1.00 86.94 299 GLN A N 1
ATOM 2318 C CA . GLN A 1 299 ? 9.540 0.360 -35.471 1.00 86.94 299 GLN A CA 1
ATOM 2319 C C . GLN A 1 299 ? 9.755 1.122 -34.148 1.00 86.94 299 GLN A C 1
ATOM 2321 O O . GLN A 1 299 ? 10.219 2.272 -34.170 1.00 86.94 299 GLN A O 1
ATOM 2326 N N . ILE A 1 300 ? 9.382 0.525 -33.010 1.00 85.81 300 ILE A N 1
ATOM 2327 C CA . ILE A 1 300 ? 9.461 1.148 -31.684 1.00 85.81 300 ILE A CA 1
ATOM 2328 C C . ILE A 1 300 ? 10.879 1.010 -31.123 1.00 85.81 300 ILE A C 1
ATOM 2330 O O . ILE A 1 300 ? 11.335 1.906 -30.414 1.00 85.81 300 ILE A O 1
ATOM 2334 N N . TRP A 1 301 ? 11.604 -0.050 -31.484 1.00 91.81 301 TRP A N 1
ATOM 2335 C CA . TRP A 1 301 ? 13.024 -0.176 -31.167 1.00 91.81 301 TRP A CA 1
ATOM 2336 C C . TRP A 1 301 ? 13.844 0.927 -31.834 1.00 91.81 301 TRP A C 1
ATOM 2338 O O . TRP A 1 301 ? 13.702 1.206 -33.027 1.00 91.81 301 TRP A O 1
ATOM 2348 N N . LYS A 1 302 ? 14.735 1.548 -31.060 1.00 91.94 302 LYS A N 1
ATOM 2349 C CA . LYS A 1 302 ? 15.629 2.609 -31.534 1.00 91.94 302 LYS A CA 1
ATOM 2350 C C . LYS A 1 302 ? 17.086 2.261 -31.227 1.00 91.94 302 LYS A C 1
ATOM 2352 O O . LYS A 1 302 ? 17.367 1.722 -30.156 1.00 91.94 302 LYS A O 1
ATOM 2357 N N . PRO A 1 303 ? 18.029 2.575 -32.126 1.00 93.00 303 PRO A N 1
ATOM 2358 C CA . PRO A 1 303 ? 19.441 2.342 -31.867 1.00 93.00 303 PRO A CA 1
ATOM 2359 C C . PRO A 1 303 ? 19.981 3.329 -30.826 1.00 93.00 303 PRO A C 1
ATOM 2361 O O . PRO A 1 303 ? 19.589 4.495 -30.783 1.00 93.00 303 PRO A O 1
ATOM 2364 N N . LEU A 1 304 ? 20.908 2.857 -30.001 1.00 91.50 304 LEU A N 1
ATOM 2365 C CA . LEU A 1 304 ? 21.776 3.669 -29.156 1.00 91.50 304 LEU A CA 1
ATOM 2366 C C . LEU A 1 304 ? 23.113 3.939 -29.870 1.00 91.50 304 LEU A C 1
ATOM 2368 O O . LEU A 1 304 ? 23.500 3.172 -30.755 1.00 91.50 304 LEU A O 1
ATOM 2372 N N . PRO A 1 305 ? 23.886 4.964 -29.454 1.00 87.56 305 PRO A N 1
ATOM 2373 C CA . PRO A 1 305 ? 25.225 5.222 -29.997 1.00 87.56 305 PRO A CA 1
ATOM 2374 C C . PRO A 1 305 ? 26.200 4.039 -29.871 1.00 87.56 305 PRO A C 1
ATOM 2376 O O . PRO A 1 305 ? 27.156 3.939 -30.633 1.00 87.56 305 PRO A O 1
ATOM 2379 N N . THR A 1 306 ? 25.955 3.132 -28.922 1.00 88.94 306 THR A N 1
ATOM 2380 C CA . THR A 1 306 ? 26.739 1.907 -28.701 1.00 88.94 306 THR A CA 1
ATOM 2381 C C . THR A 1 306 ? 26.464 0.807 -29.733 1.00 88.94 306 THR A C 1
ATOM 2383 O O . THR A 1 306 ? 27.166 -0.200 -29.741 1.00 88.94 306 THR A O 1
ATOM 2386 N N . GLY A 1 307 ? 25.454 0.976 -30.595 1.00 91.31 307 GLY A N 1
ATOM 2387 C CA . GLY A 1 307 ? 24.960 -0.057 -31.511 1.00 91.31 307 GLY A CA 1
ATOM 2388 C C . GLY A 1 307 ? 23.922 -0.997 -30.888 1.00 91.31 307 GLY A C 1
ATOM 2389 O O . GLY A 1 307 ? 23.387 -1.858 -31.580 1.00 91.31 307 GLY A O 1
ATOM 2390 N N . GLU A 1 308 ? 23.619 -0.832 -29.600 1.00 95.00 308 GLU A N 1
ATOM 2391 C CA . GLU A 1 308 ? 22.549 -1.557 -28.910 1.00 95.00 308 GLU A CA 1
ATOM 2392 C C . GLU A 1 308 ? 21.171 -1.028 -29.315 1.00 95.00 308 GLU A C 1
ATOM 2394 O O . GLU A 1 308 ? 21.041 0.091 -29.818 1.00 95.00 308 GLU A O 1
ATOM 2399 N N . LEU A 1 309 ? 20.123 -1.811 -29.067 1.00 95.12 309 LEU A N 1
ATOM 2400 C CA . LEU A 1 309 ? 18.744 -1.372 -29.266 1.00 95.12 309 LEU A CA 1
ATOM 2401 C C . LEU A 1 309 ? 18.123 -1.007 -27.922 1.00 95.12 309 LEU A C 1
ATOM 2403 O O . LEU A 1 309 ? 18.384 -1.660 -26.914 1.00 95.12 309 LEU A O 1
ATOM 2407 N N . HIS A 1 310 ? 17.273 0.013 -27.906 1.00 94.19 310 HIS A N 1
ATOM 2408 C CA . HIS A 1 310 ? 16.481 0.357 -26.735 1.00 94.19 310 HIS A CA 1
ATOM 2409 C C . HIS A 1 310 ? 14.997 0.468 -27.057 1.00 94.19 310 HIS A C 1
ATOM 2411 O O . HIS A 1 310 ? 14.599 0.811 -28.175 1.00 94.19 310 HIS A O 1
ATOM 2417 N N . ARG A 1 311 ? 14.186 0.205 -26.035 1.00 92.19 311 ARG A N 1
ATOM 2418 C CA . ARG A 1 311 ? 12.740 0.381 -26.047 1.00 92.19 311 ARG A CA 1
ATOM 2419 C C . ARG A 1 311 ? 12.264 0.867 -24.687 1.00 92.19 311 ARG A C 1
ATOM 2421 O O . ARG A 1 311 ? 12.664 0.337 -23.652 1.00 92.19 311 ARG A O 1
ATOM 2428 N N . ILE A 1 312 ? 11.378 1.858 -24.694 1.00 89.38 312 ILE A N 1
ATOM 2429 C CA . ILE A 1 312 ? 10.681 2.273 -23.479 1.00 89.38 312 ILE A CA 1
ATOM 2430 C C . ILE A 1 312 ? 9.548 1.291 -23.194 1.00 89.38 312 ILE A C 1
ATOM 2432 O O . ILE A 1 312 ? 8.778 0.943 -24.090 1.00 89.38 312 ILE A O 1
ATOM 2436 N N . ILE A 1 313 ? 9.446 0.864 -21.941 1.00 88.69 313 ILE A N 1
ATOM 2437 C CA . ILE A 1 313 ? 8.384 0.001 -21.442 1.00 88.69 313 ILE A CA 1
ATOM 2438 C C . ILE A 1 313 ? 7.454 0.837 -20.573 1.00 88.69 313 ILE A C 1
ATOM 2440 O O . ILE A 1 313 ? 7.907 1.551 -19.679 1.00 88.69 313 ILE A O 1
ATOM 2444 N N . SER A 1 314 ? 6.154 0.746 -20.827 1.00 85.00 314 SER A N 1
ATOM 2445 C CA . SER A 1 314 ? 5.099 1.362 -20.024 1.00 85.00 314 SER A CA 1
ATOM 2446 C C . SER A 1 314 ? 3.892 0.429 -19.967 1.00 85.00 314 SER A C 1
ATOM 2448 O O . SER A 1 314 ? 3.735 -0.420 -20.844 1.00 85.00 314 SER A O 1
ATOM 2450 N N . SER A 1 315 ? 3.035 0.570 -18.956 1.00 76.38 315 SER A N 1
ATOM 2451 C CA . SER A 1 315 ? 1.798 -0.203 -18.915 1.00 76.38 315 SER A CA 1
ATOM 2452 C C . SER A 1 315 ? 0.817 0.340 -19.953 1.00 76.38 315 SER A C 1
ATOM 2454 O O . SER A 1 315 ? 0.662 1.551 -20.109 1.00 76.38 315 SER A O 1
ATOM 2456 N N . ARG A 1 316 ? 0.114 -0.562 -20.647 1.00 76.56 316 ARG A N 1
ATOM 2457 C CA . ARG A 1 316 ? -0.896 -0.195 -21.653 1.00 76.56 316 ARG A CA 1
ATOM 2458 C C . ARG A 1 316 ? -1.888 0.840 -21.121 1.00 76.56 316 ARG A C 1
ATOM 2460 O O . ARG A 1 316 ? -2.063 1.884 -21.736 1.00 76.56 316 ARG A O 1
ATOM 2467 N N . ARG A 1 317 ? -2.453 0.577 -19.938 1.00 69.38 317 ARG A N 1
ATOM 2468 C CA . ARG A 1 317 ? -3.380 1.489 -19.256 1.00 69.38 317 ARG A CA 1
ATOM 2469 C C . ARG A 1 317 ? -2.806 2.900 -19.118 1.00 69.38 317 ARG A C 1
ATOM 2471 O O . ARG A 1 317 ? -3.523 3.874 -19.300 1.00 69.38 317 ARG A O 1
ATOM 2478 N N . TYR A 1 318 ? -1.523 3.007 -18.780 1.00 72.25 318 TYR A N 1
ATOM 2479 C CA . TYR A 1 318 ? -0.883 4.299 -18.588 1.00 72.25 318 TYR A CA 1
ATOM 2480 C C . TYR A 1 318 ? -0.723 5.047 -19.918 1.00 72.25 318 TYR A C 1
ATOM 2482 O O . TYR A 1 318 ? -0.995 6.244 -19.991 1.00 72.25 318 TYR A O 1
ATOM 2490 N N . LEU A 1 319 ? -0.300 4.351 -20.977 1.00 74.94 319 LEU A N 1
ATOM 2491 C CA . LEU A 1 319 ? -0.209 4.938 -22.316 1.00 74.94 319 LEU A CA 1
ATOM 2492 C C . LEU A 1 319 ? -1.584 5.437 -22.783 1.00 74.94 319 LEU A C 1
ATOM 2494 O O . LEU A 1 319 ? -1.700 6.584 -23.207 1.00 74.94 319 LEU A O 1
ATOM 2498 N N . GLU A 1 320 ? -2.633 4.637 -22.588 1.00 75.50 320 GLU A N 1
ATOM 2499 C CA . GLU A 1 320 ? -4.016 5.002 -22.913 1.00 75.50 320 GLU A CA 1
ATOM 2500 C C . GLU A 1 320 ? -4.499 6.243 -22.138 1.00 75.50 320 GLU A C 1
ATOM 2502 O O . GLU A 1 320 ? -5.053 7.163 -22.739 1.00 75.50 320 GLU A O 1
ATOM 2507 N N . GLU A 1 321 ? -4.250 6.322 -20.824 1.00 70.44 321 GLU A N 1
ATOM 2508 C CA . GLU A 1 321 ? -4.590 7.490 -19.990 1.00 70.44 321 GLU A CA 1
ATOM 2509 C C . GLU A 1 321 ? -3.839 8.765 -20.424 1.00 70.44 321 GLU A C 1
ATOM 2511 O O . GLU A 1 321 ? -4.358 9.873 -20.281 1.00 70.44 321 GLU A O 1
ATOM 2516 N N . ALA A 1 322 ? -2.641 8.618 -20.996 1.00 70.12 322 ALA A N 1
ATOM 2517 C CA . ALA A 1 322 ? -1.858 9.709 -21.572 1.00 70.12 322 ALA A CA 1
ATOM 2518 C C . ALA A 1 322 ? -2.235 10.038 -23.034 1.00 70.12 322 ALA A C 1
ATOM 2520 O O . ALA A 1 322 ? -1.624 10.924 -23.633 1.00 70.12 322 ALA A O 1
ATOM 2521 N N . GLY A 1 323 ? -3.223 9.348 -23.617 1.00 72.94 323 GLY A N 1
ATOM 2522 C CA . GLY A 1 323 ? -3.630 9.524 -25.015 1.00 72.94 323 GLY A CA 1
ATOM 2523 C C . GLY A 1 323 ? -2.607 8.999 -26.028 1.00 72.94 323 GLY A C 1
ATOM 2524 O O . GLY A 1 323 ? -2.566 9.469 -27.164 1.00 72.94 323 GLY A O 1
ATOM 2525 N N . ILE A 1 324 ? -1.759 8.059 -25.612 1.00 74.75 324 ILE A N 1
ATOM 2526 C CA . ILE A 1 324 ? -0.707 7.439 -26.415 1.00 74.75 324 ILE A CA 1
ATOM 2527 C C . ILE A 1 324 ? -1.197 6.062 -26.853 1.00 74.75 324 ILE A C 1
ATOM 2529 O O . ILE A 1 324 ? -1.627 5.265 -26.021 1.00 74.75 324 ILE A O 1
ATOM 2533 N N . ASP A 1 325 ? -1.100 5.763 -28.148 1.00 75.75 325 ASP A N 1
ATOM 2534 C CA . ASP A 1 325 ? -1.397 4.424 -28.653 1.00 75.75 325 ASP A CA 1
ATOM 2535 C C . ASP A 1 325 ? -0.369 3.423 -28.079 1.00 75.75 325 ASP A C 1
ATOM 2537 O O . ASP A 1 325 ? 0.828 3.557 -28.349 1.00 75.75 325 ASP A O 1
ATOM 2541 N N . PRO A 1 326 ? -0.789 2.432 -27.271 1.00 70.19 326 PRO A N 1
ATOM 2542 C CA . PRO A 1 326 ? 0.122 1.467 -26.664 1.00 70.19 326 PRO A CA 1
ATOM 2543 C C . PRO A 1 326 ? 0.811 0.562 -27.691 1.00 70.19 326 PRO A C 1
ATOM 2545 O O . PRO A 1 326 ? 1.915 0.077 -27.436 1.00 70.19 326 PRO A O 1
ATOM 2548 N N . ASP A 1 327 ? 0.180 0.350 -28.845 1.00 69.62 327 ASP A N 1
ATOM 2549 C CA . ASP A 1 327 ? 0.690 -0.491 -29.926 1.00 69.62 327 ASP A CA 1
ATOM 2550 C C . ASP A 1 327 ? 1.535 0.329 -30.916 1.00 69.62 327 ASP A C 1
ATOM 2552 O O . ASP A 1 327 ? 2.298 -0.222 -31.713 1.00 69.62 327 ASP A O 1
ATOM 2556 N N . ASN A 1 328 ? 1.458 1.659 -30.823 1.00 68.50 328 ASN A N 1
ATOM 2557 C CA . ASN A 1 328 ? 2.269 2.586 -31.592 1.00 68.50 328 ASN A CA 1
ATOM 2558 C C . ASN A 1 328 ? 2.539 3.882 -30.802 1.00 68.50 328 ASN A C 1
ATOM 2560 O O . ASN A 1 328 ? 1.984 4.929 -31.147 1.00 68.50 328 ASN A O 1
ATOM 2564 N N . PRO A 1 329 ? 3.417 3.861 -29.777 1.00 62.72 329 PRO A N 1
ATOM 2565 C CA . PRO A 1 329 ? 3.665 4.995 -28.888 1.00 62.72 329 PRO A CA 1
ATOM 2566 C C . PRO A 1 329 ? 4.527 6.082 -29.550 1.00 62.72 329 PRO A C 1
ATOM 2568 O O . PRO A 1 329 ? 5.445 6.642 -28.94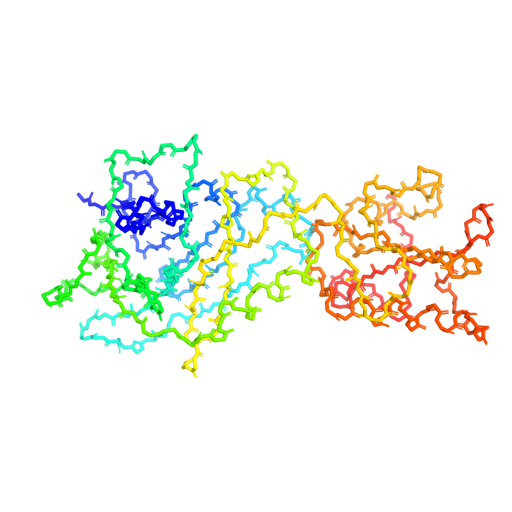8 1.00 62.72 329 PRO A O 1
ATOM 2571 N N . TRP A 1 330 ? 4.255 6.382 -30.821 1.00 62.78 330 TRP A N 1
ATOM 2572 C CA . TRP A 1 330 ? 4.704 7.600 -31.462 1.00 62.78 330 TRP A CA 1
ATOM 2573 C C . TRP A 1 330 ? 4.027 8.768 -30.772 1.00 62.78 330 TRP A C 1
ATOM 2575 O O . TRP A 1 330 ? 2.825 8.999 -30.887 1.00 62.78 330 TRP A O 1
ATOM 2585 N N . LEU A 1 331 ? 4.839 9.494 -30.023 1.00 56.56 331 LEU A N 1
ATOM 2586 C CA . LEU A 1 331 ? 4.389 10.678 -29.333 1.00 56.56 331 LEU A CA 1
ATOM 2587 C C . LEU A 1 331 ? 4.206 11.792 -30.363 1.00 56.56 331 LEU A C 1
ATOM 2589 O O . LEU A 1 331 ? 5.122 12.020 -31.164 1.00 56.56 331 LEU A O 1
ATOM 2593 N N . PRO A 1 332 ? 3.055 12.488 -30.374 1.00 50.03 332 PRO A N 1
ATOM 2594 C CA . PRO A 1 332 ? 2.958 13.722 -31.131 1.00 50.03 332 PRO A CA 1
ATOM 2595 C C . PRO A 1 332 ? 4.079 14.661 -30.653 1.00 50.03 332 PRO A C 1
ATOM 2597 O O . PRO A 1 332 ? 4.418 14.647 -29.464 1.00 50.03 332 PRO A O 1
ATOM 2600 N N . PRO A 1 333 ? 4.699 15.443 -31.553 1.00 49.25 333 PRO A N 1
ATOM 2601 C CA . PRO A 1 333 ? 5.725 16.397 -31.155 1.00 49.25 333 PRO A CA 1
ATOM 2602 C C . PRO A 1 333 ? 5.172 17.301 -30.052 1.00 49.25 333 PRO A C 1
ATOM 2604 O O . PRO A 1 333 ? 4.028 17.754 -30.135 1.00 49.25 333 PRO A O 1
ATOM 2607 N N . THR A 1 334 ? 5.973 17.526 -29.010 1.00 46.12 334 THR A N 1
ATOM 2608 C CA . THR A 1 334 ? 5.612 18.379 -27.877 1.00 46.12 334 THR A CA 1
ATOM 2609 C C . THR A 1 334 ? 5.120 19.727 -28.412 1.00 46.12 334 THR A C 1
ATOM 2611 O O . THR A 1 334 ? 5.849 20.346 -29.195 1.00 46.12 334 THR A O 1
ATOM 2614 N N . PRO A 1 335 ? 3.903 20.189 -28.064 1.00 43.59 335 PRO A N 1
ATOM 2615 C CA . PRO A 1 335 ? 3.490 21.532 -28.431 1.00 43.59 335 PRO A CA 1
ATOM 2616 C C . PRO A 1 335 ? 4.459 22.515 -27.768 1.00 43.59 335 PRO A C 1
ATOM 2618 O O . PRO A 1 335 ? 4.687 22.432 -26.560 1.00 43.59 335 PRO A O 1
ATOM 2621 N N . VAL A 1 336 ? 5.079 23.355 -28.599 1.00 40.12 336 VAL A N 1
ATOM 2622 C CA . VAL A 1 336 ? 6.052 24.389 -28.208 1.00 40.12 336 VAL A CA 1
ATOM 2623 C C . VAL A 1 336 ? 5.395 25.450 -27.339 1.00 40.12 336 VAL A C 1
ATOM 2625 O O . VAL A 1 336 ? 4.261 25.859 -27.686 1.00 40.12 336 VAL A O 1
#

Foldseek 3Di:
DFFKAWAWEAEPVGFIFQIKMWGQDDDPDHAQKIKIDRPLCVQAWIWIQDPQQKIFTAGDPVLLVLFAPVRSDTPDIDGFDPDAPDVQKGWDEKEKEQPVQGGNAPPDDDDPRYQYDYADDHQKIKIWTWMKGDLPDDCPPFQFPDWHAHPNNIIITTGIDIGHDDPVPQVVVLVVVLLDLAADRPPDDDNTQWDWDWDQDPVRGTYIYIGGHPDDDPAGHDQPPALEGEAELVPPDPQVVVVDDVCQVVNAFFQWKWKADPPRNIYIHGYSSDPDDSNCVRVVSNVQNVCVVVVNDDPQWDAGPVRITMHGDGDCVRCVVVVAHPVHRPDDPDDD

pLDDT: mean 89.82, std 9.76, range [40.12, 98.75]

Sequence (336 aa):
MINTLRFVIVAPDGRRSAEWRAWTGSGNRVTNELYLAPRRRAGEFKFSLHSNNYAQFGYVDRARDALRPGDRHAIDRWELQPSPILEGWRAALCLWFPESELREVSGTSLSASAIKVPSAPPGQATAVMAMIGTDAASTDGLELVGVLDQESGGKVALVHLPIHVDPLLVPALHAREAGRIPLQIPGFARTEPFTWELVPGADGSRLVVEFAPPERTETLPPLPPFRGTVLPWTEVPAAFWEVIPAQFRDFNLACGILIYGPNNGSRLYVDQHARCDHSTLGIECQRLCDDVDIGQIDQIWKPLPTGELHRIISSRRYLEEAGIDPDNPWLPPTPV

Radius of gyration: 23.37 Å; chains: 1; bounding box: 54×44×63 Å

Organism: Nocardia cyriacigeorgica (strain GUH-2) (NCBI:txid1127134)

Secondary structure (DSSP, 8-state):
---EEEEEEE-TTS-B-PPEEEEEEETTEEEEEEEEEEGGGTTTEEEEE-TTSEEEEEE-HHHHHHS-GGG-S-SEEEEPP-S-SBTTEEEEEEEEEEGGG-B--TT-PPPTT-EEEEPPPTTEEEEEEEEEE-TT---TT--EEEEEE-TTS-EEEEEEEEEE--TTHHHHHHHHHHHSPPPP-TT----SS-EEEEEE-TTS-EEEEEE-PPPPPSSPPP-TT--SEEEEGGGS-GGGGGTS-HHHHSSSS-SEEEEE-STT--EEEE-TT----HHHHHHHHHHHHHHHHTT---TT-EE-TTS-EEEEE--HHHHHHTT--TTS--PPPPP-